Protein AF-A0A956HZF6-F1 (afdb_monomer_lite)

pLDDT: mean 82.72, std 15.01, range [39.12, 97.69]

Structure (mmCIF, N/CA/C/O backbone):
data_AF-A0A956HZF6-F1
#
_entry.id   AF-A0A956HZF6-F1
#
loop_
_atom_site.group_PDB
_atom_site.id
_atom_site.type_symbol
_atom_site.label_atom_id
_atom_site.label_alt_id
_atom_site.label_comp_id
_atom_site.label_asym_id
_atom_site.label_entity_id
_atom_site.label_seq_id
_atom_site.pdbx_PDB_ins_code
_atom_site.Cartn_x
_atom_site.Cartn_y
_atom_site.Cartn_z
_atom_site.occupancy
_atom_site.B_iso_or_equiv
_atom_site.auth_seq_id
_atom_site.auth_comp_id
_atom_site.auth_asym_id
_atom_site.auth_atom_id
_atom_site.pdbx_PDB_model_num
ATOM 1 N N . MET A 1 1 ? 22.646 29.700 85.702 1.00 39.75 1 MET A N 1
ATOM 2 C CA . MET A 1 1 ? 21.835 30.895 85.377 1.00 39.75 1 MET A CA 1
ATOM 3 C C . MET A 1 1 ? 20.382 30.449 85.431 1.00 39.75 1 MET A C 1
ATOM 5 O O . MET A 1 1 ? 19.975 29.692 84.570 1.00 39.75 1 MET A O 1
ATOM 9 N N . GLY A 1 2 ? 19.732 30.528 86.591 1.00 39.12 2 GLY A N 1
ATOM 10 C CA . GLY A 1 2 ? 18.992 31.707 87.070 1.00 39.12 2 GLY A CA 1
ATOM 11 C C . GLY A 1 2 ? 17.498 31.395 86.881 1.00 39.12 2 GLY A C 1
ATOM 12 O O . GLY A 1 2 ? 17.005 31.518 85.774 1.00 39.12 2 GLY A O 1
ATOM 13 N N . ALA A 1 3 ? 16.858 30.626 87.762 1.00 41.53 3 ALA A N 1
ATOM 14 C CA . ALA A 1 3 ? 16.306 31.003 89.067 1.00 41.53 3 ALA A CA 1
ATOM 15 C C . ALA A 1 3 ? 15.103 31.973 88.999 1.00 41.53 3 ALA A C 1
ATOM 17 O O . ALA A 1 3 ? 15.189 33.064 88.446 1.00 41.53 3 ALA A O 1
ATOM 18 N N . THR A 1 4 ? 14.048 31.554 89.712 1.00 40.56 4 THR A N 1
ATOM 19 C CA . THR A 1 4 ? 13.031 32.338 90.451 1.00 40.56 4 THR A CA 1
ATOM 20 C C . THR A 1 4 ? 11.829 32.982 89.737 1.00 40.56 4 THR A C 1
ATOM 22 O O . THR A 1 4 ? 11.909 34.053 89.155 1.00 40.56 4 THR A O 1
ATOM 25 N N . THR A 1 5 ? 10.675 32.318 89.912 1.00 53.88 5 THR A N 1
ATOM 26 C CA . THR A 1 5 ? 9.430 32.754 90.602 1.00 53.88 5 THR A CA 1
ATOM 27 C C . THR A 1 5 ? 9.123 34.246 90.824 1.00 53.88 5 THR A C 1
ATOM 29 O O . THR A 1 5 ? 9.920 34.941 91.451 1.00 53.88 5 THR A O 1
ATOM 32 N N . ARG A 1 6 ? 7.870 34.633 90.512 1.00 43.56 6 ARG A N 1
ATOM 33 C CA . ARG A 1 6 ? 6.877 35.492 91.238 1.00 43.56 6 ARG A CA 1
ATOM 34 C C . ARG A 1 6 ? 5.711 35.734 90.248 1.00 43.56 6 ARG A C 1
ATOM 36 O O . ARG A 1 6 ? 5.990 35.935 89.078 1.00 43.56 6 ARG A O 1
ATOM 43 N N . GLY A 1 7 ? 4.409 35.659 90.531 1.00 46.66 7 GLY A N 1
ATOM 44 C CA . GLY A 1 7 ? 3.622 35.837 91.753 1.00 46.66 7 GLY A CA 1
ATOM 45 C C . GLY A 1 7 ? 2.806 37.134 91.634 1.00 46.66 7 GLY A C 1
ATOM 46 O O . GLY A 1 7 ? 3.418 38.177 91.797 1.00 46.66 7 GLY A O 1
ATOM 47 N N . VAL A 1 8 ? 1.490 37.069 91.348 1.00 48.47 8 VAL A N 1
ATOM 48 C CA . VAL A 1 8 ? 0.468 38.148 91.504 1.00 48.47 8 VAL A CA 1
ATOM 49 C C . VAL A 1 8 ? -0.917 37.460 91.578 1.00 48.47 8 VAL A C 1
ATOM 51 O O . VAL A 1 8 ? -1.305 36.765 90.646 1.00 48.47 8 VAL A O 1
ATOM 54 N N . GLU A 1 9 ? -1.498 37.273 92.765 1.00 42.53 9 GLU A N 1
ATOM 55 C CA . GLU A 1 9 ? -2.547 38.100 93.409 1.00 42.53 9 GLU A CA 1
ATOM 56 C C . GLU A 1 9 ? -3.941 38.102 92.738 1.00 42.53 9 GLU A C 1
ATOM 58 O O . GLU A 1 9 ? -4.223 38.818 91.788 1.00 42.53 9 GLU A O 1
ATOM 63 N N . GLY A 1 10 ? -4.825 37.272 93.309 1.00 47.75 10 GLY A N 1
ATOM 64 C CA . GLY A 1 10 ? -6.103 37.656 93.926 1.00 47.75 10 GLY A CA 1
ATOM 65 C C . GLY A 1 10 ? -7.091 38.573 93.200 1.00 47.75 10 GLY A C 1
ATOM 66 O O . GLY A 1 10 ? -6.971 39.784 93.291 1.00 47.75 10 GLY A O 1
ATOM 67 N N . VAL A 1 11 ? -8.220 37.999 92.761 1.00 49.28 11 VAL A N 1
ATOM 68 C CA . VAL A 1 11 ? -9.557 38.613 92.905 1.00 49.28 11 VAL A CA 1
ATOM 69 C C . VAL A 1 11 ? -10.586 37.502 93.151 1.00 49.28 11 VAL A C 1
ATOM 71 O O . VAL A 1 11 ? -10.771 36.619 92.318 1.00 49.28 11 VAL A O 1
ATOM 74 N N . ARG A 1 12 ? -11.272 37.534 94.301 1.00 50.94 12 ARG A N 1
ATOM 75 C CA . ARG A 1 12 ? -12.490 36.743 94.549 1.00 50.94 12 ARG A CA 1
ATOM 76 C C . ARG A 1 12 ? -13.716 37.583 94.180 1.00 50.94 12 ARG A C 1
ATOM 78 O O . ARG A 1 12 ? -13.910 38.620 94.814 1.00 50.94 12 ARG A O 1
ATOM 85 N N . PRO A 1 13 ? -14.619 37.110 93.309 1.00 51.78 13 PRO A N 1
ATOM 86 C CA . PRO A 1 13 ? -16.000 37.566 93.303 1.00 51.78 13 PRO A CA 1
ATOM 87 C C . PRO A 1 13 ? -16.862 36.603 94.132 1.00 51.78 13 PRO A C 1
ATOM 89 O O . PRO A 1 13 ? -17.139 35.473 93.739 1.00 51.78 13 PRO A O 1
ATOM 92 N N . ARG A 1 14 ? -17.305 37.080 95.299 1.00 55.75 14 ARG A N 1
ATOM 93 C CA . ARG A 1 14 ? -18.483 36.574 96.014 1.00 55.75 14 ARG A CA 1
ATOM 94 C C . ARG A 1 14 ? -19.727 36.982 95.220 1.00 55.75 14 ARG A C 1
ATOM 96 O O . ARG A 1 14 ? -20.139 38.129 95.343 1.00 55.75 14 ARG A O 1
ATOM 103 N N . TRP A 1 15 ? -20.341 36.065 94.474 1.00 45.53 15 TRP A N 1
ATOM 104 C CA . TRP A 1 15 ? -21.712 36.239 93.979 1.00 45.53 15 TRP A CA 1
ATOM 105 C C . TRP A 1 15 ? -22.480 34.908 93.983 1.00 45.53 15 TRP A C 1
ATOM 107 O O . TRP A 1 15 ? -22.354 34.094 93.080 1.00 45.53 15 TRP A O 1
ATOM 117 N N . ARG A 1 16 ? -23.297 34.758 95.034 1.00 47.00 16 ARG A N 1
ATOM 118 C CA . ARG A 1 16 ? -24.688 34.273 95.019 1.00 47.00 16 ARG A CA 1
ATOM 119 C C . ARG A 1 16 ? -24.968 32.895 94.399 1.00 47.00 16 ARG A C 1
ATOM 121 O O . ARG A 1 16 ? -25.277 32.786 93.219 1.00 47.00 16 ARG A O 1
ATOM 128 N N . ASP A 1 17 ? -24.971 31.885 95.265 1.00 48.16 17 ASP A N 1
ATOM 129 C CA . ASP A 1 17 ? -26.002 30.878 95.627 1.00 48.16 17 ASP A CA 1
ATOM 130 C C . ASP A 1 17 ? -27.326 30.716 94.825 1.00 48.16 17 ASP A C 1
ATOM 132 O O . ASP A 1 17 ? -28.248 30.064 95.303 1.00 48.16 17 ASP A O 1
ATOM 136 N N . GLY A 1 18 ? -27.466 31.241 93.605 1.00 51.50 18 GLY A N 1
ATOM 137 C CA . GLY A 1 18 ? -28.677 31.110 92.775 1.00 51.50 18 GLY A CA 1
ATOM 138 C C . GLY A 1 18 ? -28.469 30.425 91.420 1.00 51.50 18 GLY A C 1
ATOM 139 O O . GLY A 1 18 ? -29.442 30.064 90.768 1.00 51.50 18 GLY A O 1
ATOM 140 N N . ALA A 1 19 ? -27.221 30.222 90.983 1.00 48.28 19 ALA A N 1
ATOM 141 C CA . ALA A 1 19 ? -26.914 29.705 89.643 1.00 48.28 19 ALA A CA 1
ATOM 142 C C . ALA A 1 19 ? -26.631 28.190 89.593 1.00 48.28 19 ALA A C 1
ATOM 144 O O . ALA A 1 19 ? -26.613 27.603 88.511 1.00 48.28 19 ALA A O 1
ATOM 145 N N . LEU A 1 20 ? -26.435 27.532 90.743 1.00 48.03 20 LEU A N 1
ATOM 146 C CA . LEU A 1 20 ? -26.016 26.125 90.768 1.00 48.03 20 LEU A CA 1
ATOM 147 C C . LEU A 1 20 ? -27.162 25.139 90.467 1.00 48.03 20 LEU A C 1
ATOM 149 O O . LEU A 1 20 ? -26.914 24.066 89.931 1.00 48.03 20 LEU A O 1
ATOM 153 N N . CYS A 1 21 ? -28.420 25.503 90.744 1.00 47.91 21 CYS A N 1
ATOM 154 C CA . CYS A 1 21 ? -29.565 24.619 90.473 1.00 47.91 21 CYS A CA 1
ATOM 155 C C . CYS A 1 21 ? -30.037 24.651 89.005 1.00 47.91 21 CYS A C 1
ATOM 157 O O . CYS A 1 21 ? -30.634 23.686 88.538 1.00 47.91 21 CYS A O 1
ATOM 159 N N . LEU A 1 22 ? -29.737 25.715 88.250 1.00 48.50 22 LEU A N 1
ATOM 160 C CA . LEU A 1 22 ? -30.163 25.865 86.847 1.00 48.50 22 LEU A CA 1
ATOM 161 C C . LEU A 1 22 ? -29.135 25.338 85.829 1.00 48.50 22 LEU A C 1
ATOM 163 O O . LEU A 1 22 ? -29.514 24.943 84.726 1.00 48.50 22 LEU A O 1
ATOM 167 N N . LEU A 1 23 ? -27.854 25.248 86.204 1.00 48.47 23 LEU A N 1
ATOM 168 C CA . LEU A 1 23 ? -26.806 24.654 85.360 1.00 48.47 23 LEU A CA 1
ATOM 169 C C . LEU A 1 23 ? -26.745 23.118 85.442 1.00 48.47 23 LEU A C 1
ATOM 171 O O . LEU A 1 23 ? -26.348 22.477 84.475 1.00 48.47 23 LEU A O 1
ATOM 175 N N . VAL A 1 24 ? -27.210 22.502 86.536 1.00 52.66 24 VAL A N 1
ATOM 176 C CA . VAL A 1 24 ? -27.302 21.029 86.625 1.00 52.66 24 VAL A CA 1
ATOM 177 C C . VAL A 1 24 ? -28.530 20.494 85.872 1.00 52.66 24 VAL A C 1
ATOM 179 O O . VAL A 1 24 ? -28.451 19.444 85.240 1.00 52.66 24 VAL A O 1
ATOM 182 N N . ALA A 1 25 ? -29.641 21.239 85.831 1.00 50.53 25 ALA A N 1
ATOM 183 C CA . ALA A 1 25 ? -30.840 20.831 85.087 1.00 50.53 25 ALA A CA 1
ATOM 184 C C . ALA A 1 25 ? -30.681 20.935 83.552 1.00 50.53 25 ALA A C 1
ATOM 186 O O . ALA A 1 25 ? -31.264 20.145 82.808 1.00 50.53 25 ALA A O 1
ATOM 187 N N . SER A 1 26 ? -29.855 21.868 83.066 1.00 49.00 26 SER A N 1
ATOM 188 C CA . SER A 1 26 ? -29.579 22.044 81.631 1.00 49.00 26 SER A CA 1
ATOM 189 C C . SER A 1 26 ? -28.472 21.121 81.101 1.00 49.00 26 SER A C 1
ATOM 191 O O . SER A 1 26 ? -28.497 20.772 79.924 1.00 49.00 26 SER A O 1
ATOM 193 N N . ALA A 1 27 ? -27.570 20.628 81.960 1.00 47.47 27 ALA A N 1
ATOM 194 C CA . ALA A 1 27 ? -26.578 19.616 81.583 1.00 47.47 27 ALA A CA 1
ATOM 195 C C . ALA A 1 27 ? -27.163 18.191 81.450 1.00 47.47 27 ALA A C 1
ATOM 197 O O . ALA A 1 27 ? -26.599 17.371 80.733 1.00 47.47 27 ALA A O 1
ATOM 198 N N . ILE A 1 28 ? -28.308 17.892 82.080 1.00 52.34 28 ILE A N 1
ATOM 199 C CA . ILE A 1 28 ? -28.962 16.568 81.985 1.00 52.34 28 ILE A CA 1
ATOM 200 C C . ILE A 1 28 ? -29.921 16.482 80.781 1.00 52.34 28 ILE A C 1
ATOM 202 O O . ILE A 1 28 ? -30.139 15.400 80.244 1.00 52.34 28 ILE A O 1
ATOM 206 N N . SER A 1 29 ? -30.427 17.611 80.271 1.00 47.06 29 SER A N 1
ATOM 207 C CA . SER A 1 29 ? -31.327 17.624 79.099 1.00 47.06 29 SER A CA 1
ATOM 208 C C . SER A 1 29 ? -30.606 17.659 77.740 1.00 47.06 29 SER A C 1
ATOM 210 O O . SER A 1 29 ? -31.260 17.574 76.705 1.00 47.06 29 SER A O 1
ATOM 212 N N . ALA A 1 30 ? -29.270 17.749 77.715 1.00 46.09 30 ALA A N 1
ATOM 213 C CA . ALA A 1 30 ? -28.472 17.728 76.480 1.00 46.09 30 ALA A CA 1
ATOM 214 C C . ALA A 1 30 ? -27.948 16.325 76.084 1.00 46.09 30 ALA A C 1
ATOM 216 O O . ALA A 1 30 ? -27.340 16.183 75.028 1.00 46.09 30 ALA A O 1
ATOM 217 N N . CYS A 1 31 ? -28.229 15.281 76.877 1.00 50.25 31 CYS A N 1
ATOM 218 C CA . CYS A 1 31 ? -27.883 13.877 76.586 1.00 50.25 31 CYS A CA 1
ATOM 219 C C . CYS A 1 31 ? -29.121 13.007 76.268 1.00 50.25 31 CYS A C 1
ATOM 221 O O . CYS A 1 31 ? -29.146 11.817 76.562 1.00 50.25 31 CYS A O 1
ATOM 223 N N . GLY A 1 32 ? -30.166 13.600 75.681 1.00 41.62 32 GLY A N 1
ATOM 224 C CA . GLY A 1 32 ? -31.438 12.936 75.356 1.00 41.62 32 GLY A CA 1
ATOM 225 C C . GLY A 1 32 ? -31.471 12.147 74.040 1.00 41.62 32 GLY A C 1
ATOM 226 O O . GLY A 1 32 ? -32.555 11.787 73.591 1.00 41.62 32 GLY A O 1
ATOM 227 N N . ALA A 1 33 ? -30.329 11.882 73.399 1.00 50.06 33 ALA A N 1
ATOM 228 C CA . ALA A 1 33 ? -30.265 10.864 72.355 1.00 50.06 33 ALA A CA 1
ATOM 229 C C . ALA A 1 33 ? -30.036 9.520 73.052 1.00 50.06 33 ALA A C 1
ATOM 231 O O . ALA A 1 33 ? -28.902 9.174 73.385 1.00 50.06 33 ALA A O 1
ATOM 232 N N . GLY A 1 34 ? -31.124 8.798 73.337 1.00 51.56 34 GLY A N 1
ATOM 233 C CA . GLY A 1 34 ? -31.028 7.406 73.774 1.00 51.56 34 GLY A CA 1
ATOM 234 C C . GLY A 1 34 ? -30.133 6.618 72.807 1.00 51.56 34 GLY A C 1
ATOM 235 O O . GLY A 1 34 ? -30.088 6.959 71.620 1.00 51.56 34 GLY A O 1
ATOM 236 N N . PRO A 1 35 ? -29.373 5.619 73.288 1.00 66.06 35 PRO A N 1
ATOM 237 C CA . PRO A 1 35 ? -28.523 4.821 72.414 1.00 66.06 35 PRO A CA 1
ATOM 238 C C . PRO A 1 35 ? -29.391 4.242 71.294 1.00 66.06 35 PRO A C 1
ATOM 240 O O . PRO A 1 35 ? -30.371 3.553 71.577 1.00 66.06 35 PRO A O 1
ATOM 243 N N . LYS A 1 36 ? -29.061 4.581 70.039 1.00 74.50 36 LYS A N 1
ATOM 244 C CA . LYS A 1 36 ? -29.732 4.021 68.861 1.00 74.50 36 LYS A CA 1
ATOM 245 C C . LYS A 1 36 ? -29.745 2.510 68.983 1.00 74.50 36 LYS A C 1
ATOM 247 O O . LYS A 1 36 ? -28.721 1.914 69.330 1.00 74.50 36 LYS A O 1
ATOM 252 N N . THR A 1 37 ? -30.884 1.904 68.684 1.00 81.75 37 THR A N 1
ATOM 253 C CA . THR A 1 37 ? -30.953 0.451 68.686 1.00 81.75 37 THR A CA 1
ATOM 254 C C . THR A 1 37 ? -30.125 -0.120 67.537 1.00 81.75 37 THR A C 1
ATOM 256 O O . THR A 1 37 ? -29.898 0.533 66.512 1.00 81.75 37 THR A O 1
ATOM 259 N N . GLU A 1 38 ? -29.646 -1.355 67.687 1.00 81.00 38 GLU A N 1
ATOM 260 C CA . GLU A 1 38 ? -28.875 -2.020 66.628 1.00 81.00 38 GLU A CA 1
ATOM 261 C C . GLU A 1 38 ? -29.695 -2.133 65.329 1.00 81.00 38 GLU A C 1
ATOM 263 O O . GLU A 1 38 ? -29.146 -1.993 64.232 1.00 81.00 38 GLU A O 1
ATOM 268 N N . ALA A 1 39 ? -31.021 -2.298 65.424 1.00 79.00 39 ALA A N 1
ATOM 269 C CA . ALA A 1 39 ? -31.891 -2.344 64.253 1.00 79.00 39 ALA A CA 1
ATOM 270 C C . ALA A 1 39 ? -32.041 -0.977 63.561 1.00 79.00 39 ALA A C 1
ATOM 272 O O . ALA A 1 39 ? -32.081 -0.928 62.329 1.00 79.00 39 ALA A O 1
ATOM 273 N N . GLU A 1 40 ? -32.068 0.132 64.310 1.00 85.94 40 GLU A N 1
ATOM 274 C CA . GLU A 1 40 ? -32.024 1.487 63.739 1.00 85.94 40 GLU A CA 1
ATOM 275 C C . GLU A 1 40 ? -30.691 1.754 63.026 1.00 85.94 40 GLU A C 1
ATOM 277 O O . GLU A 1 40 ? -30.682 2.277 61.912 1.00 85.94 40 GLU A O 1
ATOM 282 N N . SER A 1 41 ? -29.565 1.317 63.602 1.00 86.50 41 SER A N 1
ATOM 283 C CA . SER A 1 41 ? -28.249 1.425 62.952 1.00 86.50 41 SER A CA 1
ATOM 284 C C . SER A 1 41 ? -28.177 0.639 61.634 1.00 86.50 41 SER A C 1
ATOM 286 O O . SER A 1 41 ? -27.601 1.120 60.655 1.00 86.50 41 SER A O 1
ATOM 288 N N . ALA A 1 42 ? -28.779 -0.553 61.580 1.00 87.12 42 ALA A N 1
ATOM 289 C CA . ALA A 1 42 ? -28.850 -1.369 60.368 1.00 87.12 42 ALA A CA 1
ATOM 290 C C . ALA A 1 42 ? -29.708 -0.722 59.269 1.00 87.12 42 ALA A C 1
ATOM 292 O O . ALA A 1 42 ? -29.343 -0.743 58.092 1.00 87.12 42 ALA A O 1
ATOM 293 N N . LEU A 1 43 ? -30.833 -0.119 59.654 1.00 89.75 43 LEU A N 1
ATOM 294 C CA . LEU A 1 43 ? -31.709 0.642 58.762 1.00 89.75 43 LEU A CA 1
ATOM 295 C C . LEU A 1 43 ? -31.000 1.855 58.162 1.00 89.75 43 LEU A C 1
ATOM 297 O O . LEU A 1 43 ? -31.042 2.040 56.945 1.00 89.75 43 LEU A O 1
ATOM 301 N N . ASP A 1 44 ? -30.309 2.632 58.996 1.00 91.50 44 ASP A N 1
ATOM 302 C CA . ASP A 1 44 ? -29.533 3.792 58.557 1.00 91.50 44 ASP A CA 1
ATOM 303 C C . ASP A 1 44 ? -28.451 3.390 57.545 1.00 91.50 44 ASP A C 1
ATOM 305 O O . ASP A 1 44 ? -28.243 4.079 56.544 1.00 91.50 44 ASP A O 1
ATOM 309 N N . ALA A 1 45 ? -27.792 2.244 57.751 1.00 89.94 45 ALA A N 1
ATOM 310 C CA . ALA A 1 45 ? -26.799 1.727 56.812 1.00 89.94 45 ALA A CA 1
ATOM 311 C C . ALA A 1 45 ? -27.419 1.412 55.438 1.00 89.94 45 ALA A C 1
ATOM 313 O O . ALA A 1 45 ? -26.882 1.830 54.408 1.00 89.94 45 ALA A O 1
ATOM 314 N N . VAL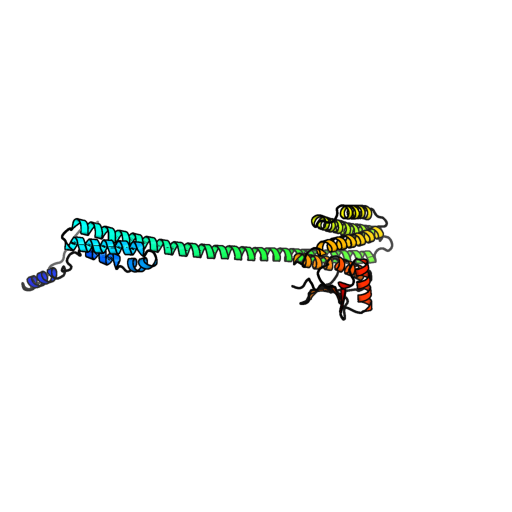 A 1 46 ? -28.575 0.739 55.407 1.00 92.75 46 VAL A N 1
ATOM 315 C CA . VAL A 1 46 ? -29.296 0.387 54.167 1.00 92.75 46 VAL A CA 1
ATOM 316 C C . VAL A 1 46 ? -29.879 1.620 53.463 1.00 92.75 46 VAL A C 1
ATOM 318 O O . VAL A 1 46 ? -29.990 1.638 52.237 1.00 92.75 46 VAL A O 1
ATOM 321 N N . GLN A 1 47 ? -30.238 2.660 54.216 1.00 93.62 47 GLN A N 1
ATOM 322 C CA . GLN A 1 47 ? -30.759 3.923 53.682 1.00 93.62 47 GLN A CA 1
ATOM 323 C C . GLN A 1 47 ? -29.669 4.951 53.363 1.00 93.62 47 GLN A C 1
ATOM 325 O O . GLN A 1 47 ? -29.965 6.022 52.829 1.00 93.62 47 GLN A O 1
ATOM 330 N N . SER A 1 48 ? -28.407 4.637 53.657 1.00 93.94 48 SER A N 1
ATOM 331 C CA . SER A 1 48 ? -27.291 5.534 53.389 1.00 93.94 48 SER A CA 1
ATOM 332 C C . SER A 1 48 ? -27.200 5.900 51.904 1.00 93.94 48 SER A C 1
ATOM 334 O O . SER A 1 48 ? -27.501 5.107 51.008 1.00 93.94 48 SER A O 1
ATOM 336 N N . ALA A 1 49 ? -26.699 7.102 51.614 1.00 94.31 49 ALA A N 1
ATOM 337 C CA . ALA A 1 49 ? -26.479 7.545 50.236 1.00 94.31 49 ALA A CA 1
ATOM 338 C C . ALA A 1 49 ? -25.521 6.622 49.452 1.00 94.31 49 ALA A C 1
ATOM 340 O O . ALA A 1 49 ? -25.570 6.575 48.223 1.00 94.31 49 ALA A O 1
ATOM 341 N N . ALA A 1 50 ? -24.633 5.898 50.140 1.00 90.38 50 ALA A N 1
ATOM 342 C CA . ALA A 1 50 ? -23.764 4.896 49.528 1.00 90.38 50 ALA A CA 1
ATOM 343 C C . ALA A 1 50 ? -24.553 3.634 49.131 1.00 90.38 50 ALA A C 1
ATOM 345 O O . ALA A 1 50 ? -24.469 3.214 47.980 1.00 90.38 50 ALA A O 1
ATOM 346 N N . ALA A 1 51 ? -25.397 3.102 50.021 1.00 90.19 51 ALA A N 1
ATOM 347 C CA . ALA A 1 51 ? -26.271 1.964 49.723 1.00 90.19 51 ALA A CA 1
ATOM 348 C C . ALA A 1 51 ? -27.291 2.275 48.612 1.00 90.19 51 ALA A C 1
ATOM 350 O O . ALA A 1 51 ? -27.556 1.440 47.747 1.00 90.19 51 ALA A O 1
ATOM 351 N N . LEU A 1 52 ? -27.828 3.500 48.585 1.00 94.00 52 LEU A N 1
ATOM 352 C CA . LEU A 1 52 ? -28.731 3.950 47.523 1.00 94.00 52 LEU A CA 1
ATOM 353 C C . LEU A 1 52 ? -28.040 4.009 46.156 1.00 94.00 52 LEU A C 1
ATOM 355 O O . LEU A 1 52 ? -28.638 3.599 45.165 1.00 94.00 52 LEU A O 1
ATOM 359 N N . ARG A 1 53 ? -26.782 4.466 46.097 1.00 91.25 53 ARG A N 1
ATOM 360 C CA . ARG A 1 53 ? -25.974 4.417 44.867 1.00 91.25 53 ARG A CA 1
ATOM 361 C C . ARG A 1 53 ? -25.657 2.978 44.462 1.00 91.25 53 ARG A C 1
ATOM 363 O O . ARG A 1 53 ? -25.769 2.643 43.286 1.00 91.25 53 ARG A O 1
ATOM 370 N N . ALA A 1 54 ? -25.360 2.117 45.434 1.00 93.75 54 ALA A N 1
ATOM 371 C CA . ALA A 1 54 ? -25.064 0.710 45.194 1.00 93.75 54 ALA A CA 1
ATOM 372 C C . ALA A 1 54 ? -26.254 -0.088 44.637 1.00 93.75 54 ALA A C 1
ATOM 374 O O . ALA A 1 54 ? -26.042 -1.115 44.002 1.00 93.75 54 ALA A O 1
ATOM 375 N N . ARG A 1 55 ? -27.506 0.378 44.785 1.00 94.06 55 ARG A N 1
ATOM 376 C CA . ARG A 1 55 ? -28.678 -0.298 44.187 1.00 94.06 55 ARG A CA 1
ATOM 377 C C . ARG A 1 55 ? -28.608 -0.428 42.671 1.00 94.06 55 ARG A C 1
ATOM 379 O O . ARG A 1 55 ? -29.195 -1.362 42.138 1.00 94.06 55 ARG A O 1
ATOM 386 N N . ALA A 1 56 ? -27.949 0.506 41.990 1.00 92.12 56 ALA A N 1
ATOM 387 C CA . ALA A 1 56 ? -27.838 0.463 40.538 1.00 92.12 56 ALA A CA 1
ATOM 388 C C . ALA A 1 56 ? -26.872 -0.636 40.064 1.00 92.12 56 ALA A C 1
ATOM 390 O O . ALA A 1 56 ? -27.135 -1.276 39.052 1.00 92.12 56 ALA A O 1
ATOM 391 N N . GLU A 1 57 ? -25.781 -0.865 40.800 1.00 91.50 57 GLU A N 1
ATOM 392 C CA . GLU A 1 57 ? -24.693 -1.767 40.388 1.00 91.50 57 GLU A CA 1
ATOM 393 C C . GLU A 1 57 ? -24.734 -3.132 41.089 1.00 91.50 57 GLU A C 1
ATOM 395 O O . GLU A 1 57 ? -24.302 -4.134 40.529 1.00 91.50 57 GLU A O 1
ATOM 400 N N . ALA A 1 58 ? -25.270 -3.190 42.309 1.00 94.62 58 ALA A N 1
ATOM 401 C CA . ALA A 1 58 ? -25.341 -4.385 43.144 1.00 94.62 58 ALA A CA 1
ATOM 402 C C . ALA A 1 58 ? -26.733 -4.546 43.799 1.00 94.62 58 ALA A C 1
ATOM 404 O O . ALA A 1 58 ? -26.838 -4.607 45.033 1.00 94.62 58 ALA A O 1
ATOM 405 N N . PRO A 1 59 ? -27.824 -4.619 43.006 1.00 95.19 59 PRO A N 1
ATOM 406 C CA . PRO A 1 59 ? -29.193 -4.652 43.527 1.00 95.19 59 PRO A CA 1
ATOM 407 C C . PRO A 1 59 ? -29.437 -5.824 44.485 1.00 95.19 59 PRO A C 1
ATOM 409 O O . PRO A 1 59 ? -30.079 -5.647 45.521 1.00 95.19 59 PRO A O 1
ATOM 412 N N . ASP A 1 60 ? -28.863 -6.992 44.191 1.00 96.62 60 ASP A N 1
ATOM 413 C CA . ASP A 1 60 ? -29.048 -8.208 44.985 1.00 96.62 60 ASP A CA 1
ATOM 414 C C . ASP A 1 60 ? -28.425 -8.089 46.383 1.00 96.62 60 ASP A C 1
ATOM 416 O O . ASP A 1 60 ? -29.028 -8.491 47.379 1.00 96.62 60 ASP A O 1
ATOM 420 N N . LEU A 1 61 ? -27.242 -7.474 46.487 1.00 95.38 61 LEU A N 1
ATOM 421 C CA . LEU A 1 61 ? -26.559 -7.270 47.767 1.00 95.38 61 LEU A CA 1
ATOM 422 C C . LEU A 1 61 ? -27.297 -6.252 48.639 1.00 95.38 61 LEU A C 1
ATOM 424 O O . LEU A 1 61 ? -27.453 -6.471 49.842 1.00 95.38 61 LEU A O 1
ATOM 428 N N . VAL A 1 62 ? -27.823 -5.180 48.037 1.00 96.44 62 VAL A N 1
ATOM 429 C CA . VAL A 1 62 ? -28.645 -4.204 48.766 1.00 96.44 62 VAL A CA 1
ATOM 430 C C . VAL A 1 62 ? -29.981 -4.816 49.202 1.00 96.44 62 VAL A C 1
ATOM 432 O O . VAL A 1 62 ? -30.449 -4.534 50.306 1.00 96.44 62 VAL A O 1
ATOM 435 N N . ALA A 1 63 ? -30.588 -5.685 48.388 1.00 96.62 63 ALA A N 1
ATOM 436 C CA . ALA A 1 63 ? -31.803 -6.409 48.763 1.00 96.62 63 ALA A CA 1
ATOM 437 C C . ALA A 1 63 ? -31.559 -7.370 49.941 1.00 96.62 63 ALA A C 1
ATOM 439 O O . ALA A 1 63 ? -32.355 -7.412 50.881 1.00 96.62 63 ALA A O 1
ATOM 440 N N . LEU A 1 64 ? -30.430 -8.088 49.943 1.00 97.38 64 LEU A N 1
ATOM 441 C CA . LEU A 1 64 ? -30.023 -8.941 51.062 1.00 97.38 64 LEU A CA 1
ATOM 442 C C . LEU A 1 64 ? -29.734 -8.132 52.335 1.00 97.38 64 LEU A C 1
ATOM 444 O O . LEU A 1 64 ? -30.089 -8.574 53.429 1.00 97.38 64 LEU A O 1
ATOM 448 N N . ALA A 1 65 ? -29.126 -6.950 52.205 1.00 97.12 65 ALA A N 1
ATOM 449 C CA . ALA A 1 65 ? -28.890 -6.050 53.330 1.00 97.12 65 ALA A CA 1
ATOM 450 C C . ALA A 1 65 ? -30.205 -5.534 53.938 1.00 97.12 65 ALA A C 1
ATOM 452 O O . ALA A 1 65 ? -30.367 -5.548 55.158 1.00 97.12 65 ALA A O 1
ATOM 453 N N . ALA A 1 66 ? -31.170 -5.146 53.095 1.00 96.81 66 ALA A N 1
ATOM 454 C CA . ALA A 1 66 ? -32.499 -4.721 53.530 1.00 96.81 66 ALA A CA 1
ATOM 455 C C . ALA A 1 66 ? -33.250 -5.846 54.257 1.00 96.81 66 ALA A C 1
ATOM 457 O O . ALA A 1 66 ? -33.778 -5.631 55.345 1.00 96.81 66 ALA A O 1
ATOM 458 N N . LEU A 1 67 ? -33.209 -7.068 53.716 1.00 97.69 67 LEU A N 1
ATOM 459 C CA . LEU A 1 67 ? -33.794 -8.243 54.363 1.00 97.69 67 LEU A CA 1
ATOM 460 C C . LEU A 1 67 ? -33.162 -8.522 55.738 1.00 97.69 67 LEU A C 1
ATOM 462 O O . LEU A 1 67 ? -33.863 -8.901 56.676 1.00 97.69 67 LEU A O 1
ATOM 466 N N . ALA A 1 68 ? -31.845 -8.346 55.877 1.00 97.00 68 ALA A N 1
ATOM 467 C CA . ALA A 1 68 ? -31.162 -8.494 57.159 1.00 97.00 68 ALA A CA 1
ATOM 468 C C . ALA A 1 68 ? -31.571 -7.395 58.159 1.00 97.00 68 ALA A C 1
ATOM 470 O O . ALA A 1 68 ? -31.826 -7.707 59.319 1.00 97.00 68 ALA A O 1
ATOM 471 N N . ALA A 1 69 ? -31.727 -6.143 57.717 1.00 96.44 69 ALA A N 1
ATOM 472 C CA . ALA A 1 69 ? -32.217 -5.054 58.566 1.00 96.44 69 ALA A CA 1
ATOM 473 C C . ALA A 1 69 ? -33.675 -5.274 59.023 1.00 96.44 69 ALA A C 1
ATOM 475 O O . ALA A 1 69 ? -34.019 -5.001 60.174 1.00 96.44 69 ALA A O 1
ATOM 476 N N . ASP A 1 70 ? -34.529 -5.827 58.158 1.00 97.12 70 ASP A N 1
ATOM 477 C CA . ASP A 1 70 ? -35.905 -6.200 58.507 1.00 97.12 70 ASP A CA 1
ATOM 478 C C . ASP A 1 70 ? -35.944 -7.313 59.561 1.00 97.12 70 ASP A C 1
ATOM 480 O O . ASP A 1 70 ? -36.726 -7.247 60.511 1.00 97.12 70 ASP A O 1
ATOM 484 N N . ARG A 1 71 ? -35.056 -8.309 59.443 1.00 97.00 71 ARG A N 1
ATOM 485 C CA . ARG A 1 71 ? -34.912 -9.372 60.449 1.00 97.00 71 ARG A CA 1
ATOM 486 C C . ARG A 1 71 ? -34.382 -8.848 61.780 1.00 97.00 71 ARG A C 1
ATOM 488 O O . ARG A 1 71 ? -34.883 -9.276 62.812 1.00 97.00 71 ARG A O 1
ATOM 495 N N . ALA A 1 72 ? -33.448 -7.895 61.765 1.00 95.75 72 ALA A N 1
ATOM 496 C CA . ALA A 1 72 ? -32.954 -7.254 62.984 1.00 95.75 72 ALA A CA 1
ATOM 497 C C . ALA A 1 72 ? -34.090 -6.566 63.759 1.00 95.75 72 ALA A C 1
ATOM 499 O O . ALA A 1 72 ? -34.242 -6.787 64.959 1.00 95.75 72 ALA A O 1
ATOM 500 N N . ARG A 1 73 ? -34.949 -5.815 63.054 1.00 96.31 73 ARG A N 1
ATOM 501 C CA . ARG A 1 73 ? -36.146 -5.188 63.639 1.00 96.31 73 ARG A CA 1
ATOM 502 C C . ARG A 1 73 ? -37.136 -6.202 64.202 1.00 96.31 73 ARG A C 1
ATOM 504 O O . ARG A 1 73 ? -37.686 -5.988 65.279 1.00 96.31 73 ARG A O 1
ATOM 511 N N . ALA A 1 74 ? -37.384 -7.288 63.472 1.00 95.69 74 ALA A N 1
ATOM 512 C CA . ALA A 1 74 ? -38.303 -8.332 63.916 1.00 95.69 74 ALA A CA 1
ATOM 513 C C . ALA A 1 74 ? -37.800 -9.022 65.198 1.00 95.69 74 ALA A C 1
ATOM 515 O O . ALA A 1 74 ? -38.577 -9.187 66.136 1.00 95.69 74 ALA A O 1
ATOM 516 N N . SER A 1 75 ? -36.507 -9.361 65.264 1.00 94.19 75 SER A N 1
ATOM 517 C CA . SER A 1 75 ? -35.873 -9.936 66.459 1.00 94.19 75 SER A CA 1
ATOM 518 C C . SER A 1 75 ? -35.944 -8.990 67.659 1.00 94.19 75 SER A C 1
ATOM 520 O O . SER A 1 75 ? -36.309 -9.417 68.756 1.00 94.19 75 SER A O 1
ATOM 522 N N . GLU A 1 76 ? -35.687 -7.697 67.443 1.00 94.12 76 GLU A N 1
ATOM 523 C CA . GLU A 1 76 ? -35.778 -6.678 68.491 1.00 94.12 76 GLU A CA 1
ATOM 524 C C . GLU A 1 76 ? -37.205 -6.543 69.046 1.00 94.12 76 GLU A C 1
ATOM 526 O O . GLU A 1 76 ? -37.394 -6.546 70.261 1.00 94.12 76 GLU A O 1
ATOM 531 N N . ALA A 1 77 ? -38.225 -6.532 68.181 1.00 93.44 77 ALA A N 1
ATOM 532 C CA . ALA A 1 77 ? -39.629 -6.476 68.599 1.00 93.44 77 ALA A CA 1
ATOM 533 C C . ALA A 1 77 ? -40.060 -7.689 69.448 1.00 93.44 77 ALA A C 1
ATOM 535 O O . ALA A 1 77 ? -40.969 -7.578 70.270 1.00 93.44 77 ALA A O 1
ATOM 536 N N . THR A 1 78 ? -39.407 -8.842 69.268 1.00 95.69 78 THR A N 1
ATOM 537 C CA . THR A 1 78 ? -39.630 -10.054 70.076 1.00 95.69 78 THR A CA 1
ATOM 538 C C . THR A 1 78 ? -38.761 -10.141 71.336 1.00 95.69 78 THR A C 1
ATOM 540 O O . THR A 1 78 ? -38.913 -11.085 72.108 1.00 95.69 78 THR A O 1
ATOM 543 N N . GLY A 1 79 ? -37.871 -9.169 71.567 1.00 93.81 79 GLY A N 1
ATOM 544 C CA . GLY A 1 79 ? -36.969 -9.126 72.723 1.00 93.81 79 GLY A CA 1
ATOM 545 C C . GLY A 1 79 ? -35.701 -9.982 72.596 1.00 93.81 79 GLY A C 1
ATOM 546 O O . GLY A 1 79 ? -34.970 -10.124 73.576 1.00 93.81 79 GLY A O 1
ATOM 547 N N . ASP A 1 80 ? -35.407 -10.535 71.415 1.00 95.38 80 ASP A N 1
ATOM 548 C CA . ASP A 1 80 ? -34.182 -11.302 71.158 1.00 95.38 80 ASP A CA 1
ATOM 549 C C . ASP A 1 80 ? -33.042 -10.369 70.724 1.00 95.38 80 ASP A C 1
ATOM 551 O O . ASP A 1 80 ? -32.796 -10.128 69.537 1.00 95.38 80 ASP A O 1
ATOM 555 N N . ALA A 1 81 ? -32.350 -9.813 71.720 1.00 92.50 81 ALA A N 1
ATOM 556 C CA . ALA A 1 81 ? -31.277 -8.846 71.510 1.00 92.50 81 ALA A CA 1
ATOM 557 C C . ALA A 1 81 ? -30.055 -9.433 70.777 1.00 92.50 81 ALA A C 1
ATOM 559 O O . ALA A 1 81 ? -29.384 -8.712 70.037 1.00 92.50 81 ALA A O 1
ATOM 560 N N . VAL A 1 82 ? -29.763 -10.729 70.953 1.00 95.31 82 VAL A N 1
ATOM 561 C CA . VAL A 1 82 ? -28.601 -11.377 70.319 1.00 95.31 82 VAL A CA 1
ATOM 562 C C . VAL A 1 82 ? -28.853 -11.531 68.824 1.00 95.31 82 VAL A C 1
ATOM 564 O O . VAL A 1 82 ? -28.043 -11.073 68.017 1.00 95.31 82 VAL A O 1
ATOM 567 N N . ALA A 1 83 ? -30.011 -12.079 68.445 1.00 93.62 83 ALA A N 1
ATOM 568 C CA . ALA A 1 83 ? -30.376 -12.208 67.038 1.00 93.62 83 ALA A CA 1
ATOM 569 C C . ALA A 1 83 ? -30.498 -10.837 66.350 1.00 93.62 83 ALA A C 1
ATOM 571 O O . ALA A 1 83 ? -30.068 -10.679 65.205 1.00 93.62 83 ALA A O 1
ATOM 572 N N . ALA A 1 84 ? -31.029 -9.824 67.047 1.00 93.06 84 ALA A N 1
ATOM 573 C CA . ALA A 1 84 ? -31.108 -8.461 66.522 1.00 93.06 84 ALA A CA 1
ATOM 574 C C . ALA A 1 84 ? -29.717 -7.891 66.184 1.00 93.06 84 ALA A C 1
ATOM 576 O O . ALA A 1 84 ? -29.520 -7.374 65.082 1.00 93.06 84 ALA A O 1
ATOM 577 N N . ALA A 1 85 ? -28.738 -8.042 67.084 1.00 93.25 85 ALA A N 1
ATOM 578 C CA . ALA A 1 85 ? -27.367 -7.577 66.871 1.00 93.25 85 ALA A CA 1
ATOM 579 C C . ALA A 1 85 ? -26.645 -8.333 65.737 1.00 93.25 85 ALA A C 1
ATOM 581 O O . ALA A 1 85 ? -25.926 -7.724 64.934 1.00 93.25 85 ALA A O 1
ATOM 582 N N . GLU A 1 86 ? -26.858 -9.647 65.618 1.00 96.50 86 GLU A N 1
ATOM 583 C CA . GLU A 1 86 ? -26.305 -10.459 64.526 1.00 96.50 86 GLU A CA 1
ATOM 584 C C . GLU A 1 86 ? -26.856 -10.026 63.163 1.00 96.50 86 GLU A C 1
ATOM 586 O O . GLU A 1 86 ? -26.090 -9.776 62.225 1.00 96.50 86 GLU A O 1
ATOM 591 N N . TYR A 1 87 ? -28.180 -9.882 63.045 1.00 96.69 87 TYR A N 1
ATOM 592 C CA . TYR A 1 87 ? -28.810 -9.434 61.805 1.00 96.69 87 TYR A CA 1
ATOM 593 C C . TYR A 1 87 ? -28.444 -7.989 61.455 1.00 96.69 87 TYR A C 1
ATOM 595 O O . TYR A 1 87 ? -28.215 -7.696 60.279 1.00 96.69 87 TYR A O 1
ATOM 603 N N . ALA A 1 88 ? -28.308 -7.108 62.449 1.00 94.94 88 ALA A N 1
ATOM 604 C CA . ALA A 1 88 ? -27.856 -5.736 62.240 1.00 94.94 88 ALA A CA 1
ATOM 605 C C . ALA A 1 88 ? -26.417 -5.679 61.711 1.00 94.94 88 ALA A C 1
ATOM 607 O O . ALA A 1 88 ? -26.112 -4.956 60.761 1.00 94.94 88 ALA A O 1
ATOM 608 N N . THR A 1 89 ? -25.528 -6.495 62.276 1.00 96.38 89 THR A N 1
ATOM 609 C CA . THR A 1 89 ? -24.146 -6.632 61.799 1.00 96.38 89 THR A CA 1
ATOM 610 C C . THR A 1 89 ? -24.110 -7.178 60.378 1.00 96.38 89 THR A C 1
ATOM 612 O O . THR A 1 89 ? -23.463 -6.591 59.514 1.00 96.38 89 THR A O 1
ATOM 615 N N . ARG A 1 90 ? -24.890 -8.226 60.090 1.00 96.00 90 ARG A N 1
ATOM 616 C CA . ARG A 1 90 ? -25.009 -8.785 58.739 1.00 96.00 90 ARG A CA 1
ATOM 617 C C . ARG A 1 90 ? -25.509 -7.756 57.723 1.00 96.00 90 ARG A C 1
ATOM 619 O O . ARG A 1 90 ? -24.985 -7.713 56.613 1.00 96.00 90 ARG A O 1
ATOM 626 N N . ALA A 1 91 ? -26.495 -6.935 58.085 1.00 96.12 91 ALA A N 1
ATOM 627 C CA . ALA A 1 91 ? -26.994 -5.864 57.228 1.00 96.12 91 ALA A CA 1
ATOM 628 C C . ALA A 1 91 ? -25.891 -4.846 56.901 1.00 96.12 91 ALA A C 1
ATOM 630 O O . ALA A 1 91 ? -25.677 -4.543 55.728 1.00 96.12 91 ALA A O 1
ATOM 631 N N . ARG A 1 92 ? -25.144 -4.383 57.915 1.00 96.56 92 ARG A N 1
ATOM 632 C CA . ARG A 1 92 ? -24.016 -3.449 57.744 1.00 96.56 92 ARG A CA 1
ATOM 633 C C . ARG A 1 92 ? -22.937 -4.017 56.819 1.00 96.56 92 ARG A C 1
ATOM 635 O O . ARG A 1 92 ? -22.572 -3.365 55.846 1.00 96.56 92 ARG A O 1
ATOM 642 N N . THR A 1 93 ? -22.506 -5.259 57.045 1.00 97.25 93 THR A N 1
ATOM 643 C CA . THR A 1 93 ? -21.497 -5.911 56.195 1.00 97.25 93 THR A CA 1
ATOM 644 C C . THR A 1 93 ? -21.979 -6.076 54.753 1.00 97.25 93 THR A C 1
ATOM 646 O O . THR A 1 93 ? -21.216 -5.856 53.819 1.00 97.25 93 THR A O 1
ATOM 649 N N . LEU A 1 94 ? -23.251 -6.424 54.531 1.00 96.81 94 LEU A N 1
ATOM 650 C CA . LEU A 1 94 ? -23.796 -6.538 53.174 1.00 96.81 94 LEU A CA 1
ATOM 651 C C . LEU A 1 94 ? -23.852 -5.185 52.450 1.00 96.81 94 LEU A C 1
ATOM 653 O O . LEU A 1 94 ? -23.604 -5.144 51.246 1.00 96.81 94 LEU A O 1
ATOM 657 N N . VAL A 1 95 ? -24.120 -4.086 53.165 1.00 96.62 95 VAL A N 1
ATOM 658 C CA . VAL A 1 95 ? -24.009 -2.729 52.605 1.00 96.62 95 VAL A CA 1
ATOM 659 C C . VAL A 1 95 ? -22.567 -2.423 52.206 1.00 96.62 95 VAL A C 1
ATOM 661 O O . VAL A 1 95 ? -22.342 -1.963 51.091 1.00 96.62 95 VAL A O 1
ATOM 664 N N . GLU A 1 96 ? -21.587 -2.706 53.064 1.00 96.31 96 GLU A N 1
ATOM 665 C CA . GLU A 1 96 ? -20.167 -2.480 52.756 1.00 96.31 96 GLU A CA 1
ATOM 666 C C . GLU A 1 96 ? -19.715 -3.276 51.526 1.00 96.31 96 GLU A C 1
ATOM 668 O O . GLU A 1 96 ? -19.068 -2.727 50.634 1.00 96.31 96 GLU A O 1
ATOM 673 N N . VAL A 1 97 ? -20.119 -4.547 51.426 1.00 97.31 97 VAL A N 1
ATOM 674 C CA . VAL A 1 97 ? -19.827 -5.388 50.256 1.00 97.31 97 VAL A CA 1
ATOM 675 C C . VAL A 1 97 ? -20.509 -4.838 48.999 1.00 97.31 97 VAL A C 1
ATOM 677 O O . VAL A 1 97 ? -19.888 -4.809 47.938 1.00 97.31 97 VAL A O 1
ATOM 680 N N . ALA A 1 98 ? -21.755 -4.358 49.096 1.00 95.75 98 ALA A N 1
ATOM 681 C CA . ALA A 1 98 ? -22.453 -3.736 47.969 1.00 95.75 98 ALA A CA 1
ATOM 682 C C . ALA A 1 98 ? -21.744 -2.461 47.482 1.00 95.75 98 ALA A C 1
ATOM 684 O O . ALA A 1 98 ? -21.614 -2.244 46.275 1.00 95.75 98 ALA A O 1
ATOM 685 N N . VAL A 1 99 ? -21.252 -1.634 48.408 1.00 96.44 99 VAL A N 1
ATOM 686 C CA . VAL A 1 99 ? -20.482 -0.423 48.091 1.00 96.44 99 VAL A CA 1
ATOM 687 C C . VAL A 1 99 ? -19.156 -0.790 47.426 1.00 96.44 99 VAL A C 1
ATOM 689 O O . VAL A 1 99 ? -18.866 -0.285 46.346 1.00 96.44 99 VAL A O 1
ATOM 692 N N . ALA A 1 100 ? -18.402 -1.740 47.980 1.00 95.44 100 ALA A N 1
ATOM 693 C CA . ALA A 1 100 ? -17.139 -2.183 47.390 1.00 95.44 100 ALA A CA 1
ATOM 694 C C . ALA A 1 100 ? -17.319 -2.786 45.982 1.00 95.44 100 ALA A C 1
ATOM 696 O O . ALA A 1 100 ? -16.514 -2.529 45.086 1.00 95.44 100 ALA A O 1
ATOM 697 N N . ALA A 1 101 ? -18.390 -3.554 45.757 1.00 93.88 101 ALA A N 1
ATOM 698 C CA . ALA A 1 101 ? -18.721 -4.093 44.437 1.00 93.88 101 ALA A CA 1
ATOM 699 C C . ALA A 1 101 ? -19.063 -2.983 43.426 1.00 93.88 101 ALA A C 1
ATOM 701 O O . ALA A 1 101 ? -18.668 -3.058 42.263 1.00 93.88 101 ALA A O 1
ATOM 702 N N . THR A 1 102 ? -19.753 -1.936 43.883 1.00 95.38 102 THR A N 1
ATOM 703 C CA . THR A 1 102 ? -20.073 -0.745 43.082 1.00 95.38 102 THR A CA 1
ATOM 704 C C . THR A 1 102 ? -18.800 -0.008 42.670 1.00 95.38 102 THR A C 1
ATOM 706 O O . THR A 1 102 ? -18.623 0.297 41.491 1.00 95.38 102 THR A O 1
ATOM 709 N N . ASP A 1 103 ? -17.883 0.223 43.612 1.00 94.00 103 ASP A N 1
ATOM 710 C CA . ASP A 1 103 ? -16.607 0.892 43.343 1.00 94.00 103 ASP A CA 1
ATOM 711 C C . ASP A 1 103 ? -15.751 0.085 42.356 1.00 94.00 103 ASP A C 1
ATOM 713 O O . ASP A 1 103 ? -15.203 0.640 41.403 1.00 94.00 103 ASP A O 1
ATOM 717 N N . LEU A 1 104 ? -15.708 -1.244 42.511 1.00 94.56 104 LEU A N 1
ATOM 718 C CA . LEU A 1 104 ? -15.020 -2.129 41.571 1.00 94.56 104 LEU A CA 1
ATOM 719 C C . LEU A 1 104 ? -15.623 -2.048 40.160 1.00 94.56 104 LEU A C 1
ATOM 721 O O . LEU A 1 104 ? -14.882 -1.982 39.179 1.00 94.56 104 LEU A O 1
ATOM 725 N N . ALA A 1 105 ? -16.953 -2.019 40.039 1.00 92.56 105 ALA A N 1
ATOM 726 C CA . ALA A 1 105 ? -17.630 -1.889 38.750 1.00 92.56 105 ALA A CA 1
ATOM 727 C C . ALA A 1 105 ? -17.341 -0.538 38.072 1.00 92.56 105 ALA A C 1
ATOM 729 O O . ALA A 1 105 ? -17.18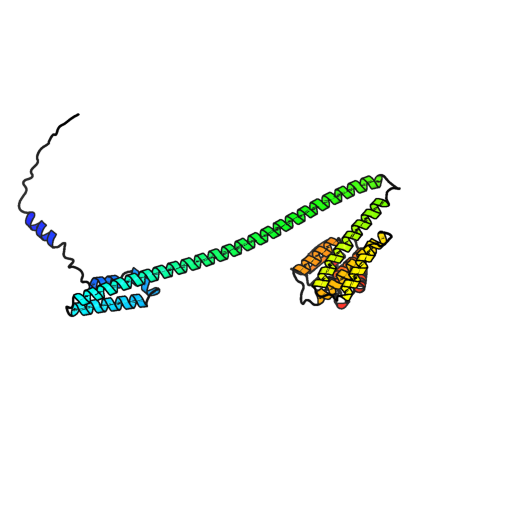3 -0.471 36.849 1.00 92.56 105 ALA A O 1
ATOM 730 N N . VAL A 1 106 ? -17.242 0.549 38.846 1.00 92.75 106 VAL A N 1
ATOM 731 C CA . VAL A 1 106 ? -16.832 1.868 38.339 1.00 92.75 106 VAL A CA 1
ATOM 732 C C . VAL A 1 106 ? -15.391 1.826 37.830 1.00 92.75 106 VAL A C 1
ATOM 734 O O . VAL A 1 106 ? -15.158 2.169 36.670 1.00 92.75 106 VAL A O 1
ATOM 737 N N . LEU A 1 107 ? -14.455 1.325 38.638 1.00 93.81 107 LEU A N 1
ATOM 738 C CA . LEU A 1 107 ? -13.041 1.225 38.265 1.00 93.81 107 LEU A CA 1
ATOM 739 C C . LEU A 1 107 ? -12.821 0.342 37.031 1.00 93.81 107 LEU A C 1
ATOM 741 O O . LEU A 1 107 ? -12.024 0.678 36.160 1.00 93.81 107 LEU A O 1
ATOM 745 N N . GLU A 1 108 ? -13.556 -0.763 36.904 1.00 94.12 108 GLU A N 1
ATOM 746 C CA . GLU A 1 108 ? -13.454 -1.653 35.746 1.00 94.12 108 GLU A CA 1
ATOM 747 C C . GLU A 1 108 ? -13.971 -0.989 34.458 1.00 94.12 108 GLU A C 1
ATOM 749 O O . GLU A 1 108 ? -13.396 -1.177 33.382 1.00 94.12 108 GLU A O 1
ATOM 754 N N . ARG A 1 109 ? -15.022 -0.163 34.545 1.00 94.25 109 ARG A N 1
ATOM 755 C CA . ARG A 1 109 ? -15.492 0.636 33.401 1.00 94.25 109 ARG A CA 1
ATOM 756 C C . ARG A 1 109 ? -14.474 1.695 32.996 1.00 94.25 109 ARG A C 1
ATOM 758 O O . ARG A 1 109 ? -14.230 1.869 31.802 1.00 94.25 109 ARG A O 1
ATOM 765 N N . GLU A 1 110 ? -13.859 2.366 33.965 1.00 95.19 110 GLU A N 1
ATOM 766 C CA . GLU A 1 110 ? -12.782 3.323 33.704 1.00 95.19 110 GLU A CA 1
ATOM 767 C C . GLU A 1 110 ? -11.568 2.641 33.068 1.00 95.19 110 GLU A C 1
ATOM 769 O O . GLU A 1 110 ? -11.083 3.112 32.040 1.00 95.19 110 GLU A O 1
ATOM 774 N N . ARG A 1 111 ? -11.138 1.485 33.592 1.00 94.81 111 ARG A N 1
ATOM 775 C CA . ARG A 1 111 ? -10.046 0.684 33.020 1.00 94.81 111 ARG A CA 1
ATOM 776 C C . ARG A 1 111 ? -10.306 0.351 31.553 1.00 94.81 111 ARG A C 1
ATOM 778 O O . ARG A 1 111 ? -9.466 0.643 30.707 1.00 94.81 111 ARG A O 1
ATOM 785 N N . ARG A 1 112 ? -11.487 -0.187 31.228 1.00 94.62 112 ARG A N 1
ATOM 786 C CA . ARG A 1 112 ? -11.858 -0.525 29.839 1.00 94.62 112 ARG A CA 1
ATOM 787 C C . ARG A 1 112 ? -11.885 0.694 28.924 1.00 94.62 112 ARG A C 1
ATOM 789 O O . ARG A 1 112 ? -11.510 0.592 27.754 1.00 94.62 112 ARG A O 1
ATOM 796 N N . ARG A 1 113 ? -12.323 1.846 29.439 1.00 95.88 113 ARG A N 1
ATOM 797 C CA . ARG A 1 113 ? -12.285 3.107 28.695 1.00 95.88 113 ARG A CA 1
ATOM 798 C C . ARG A 1 113 ? -10.843 3.506 28.378 1.00 95.88 113 ARG A C 1
ATOM 800 O O . ARG A 1 113 ? -10.542 3.736 27.211 1.00 95.88 113 ARG A O 1
ATOM 807 N N . TYR A 1 114 ? -9.952 3.501 29.370 1.00 94.25 114 TYR A N 1
ATOM 808 C CA . TYR A 1 114 ? -8.536 3.814 29.166 1.00 94.25 114 TYR A CA 1
ATOM 809 C C . TYR A 1 114 ? -7.846 2.832 28.212 1.00 94.25 114 TYR A C 1
ATOM 811 O O . TYR A 1 114 ? -7.081 3.259 27.355 1.00 94.25 114 TYR A O 1
ATOM 819 N N . GLU A 1 115 ? -8.145 1.535 28.296 1.00 92.25 115 GLU A N 1
ATOM 820 C CA . GLU A 1 115 ? -7.605 0.521 27.378 1.00 92.25 115 GLU A CA 1
ATOM 821 C C . GLU A 1 115 ? -8.066 0.733 25.935 1.00 92.25 115 GLU A C 1
ATOM 823 O O . GLU A 1 115 ? -7.279 0.590 24.995 1.00 92.25 115 GLU A O 1
ATOM 828 N N . THR A 1 116 ? -9.328 1.122 25.750 1.00 93.31 116 THR A N 1
ATOM 829 C CA . THR A 1 116 ? -9.874 1.454 24.430 1.00 93.31 116 THR A CA 1
ATOM 830 C C . THR A 1 116 ? -9.210 2.710 23.865 1.00 93.31 116 THR A C 1
ATOM 832 O O . THR A 1 116 ? -8.799 2.717 22.704 1.00 93.31 116 THR A O 1
ATOM 835 N N . ASP A 1 117 ? -9.070 3.758 24.678 1.00 92.25 117 ASP A N 1
ATOM 836 C CA . ASP A 1 117 ? -8.459 5.024 24.261 1.00 92.25 117 ASP A CA 1
ATOM 837 C C . ASP A 1 117 ? -6.955 4.857 23.970 1.00 92.25 117 ASP A C 1
ATOM 839 O O . ASP A 1 117 ? -6.451 5.378 22.971 1.00 92.25 117 ASP A O 1
ATOM 843 N N . ALA A 1 118 ? -6.246 4.052 24.766 1.00 90.88 118 ALA A N 1
ATOM 844 C CA . ALA A 1 118 ? -4.850 3.698 24.523 1.00 90.88 118 ALA A CA 1
ATOM 845 C C . ALA A 1 118 ? -4.690 2.894 23.225 1.00 90.88 118 ALA A C 1
ATOM 847 O O . ALA A 1 118 ? -3.810 3.193 22.420 1.00 90.88 118 ALA A O 1
ATOM 848 N N . SER A 1 119 ? -5.575 1.922 22.977 1.00 90.88 119 SER A N 1
ATOM 849 C CA . SER A 1 119 ? -5.550 1.119 21.748 1.00 90.88 119 SER A CA 1
ATOM 850 C C . SER A 1 119 ? -5.784 1.974 20.501 1.00 90.88 119 SER A C 1
ATOM 852 O O . SER A 1 119 ? -5.060 1.826 19.520 1.00 90.88 119 SER A O 1
ATOM 854 N N . LYS A 1 120 ? -6.741 2.913 20.541 1.00 91.50 120 LYS A N 1
ATOM 855 C CA . LYS A 1 120 ? -6.957 3.883 19.452 1.00 91.50 120 LYS A CA 1
ATOM 856 C C . LYS A 1 120 ? -5.722 4.743 19.213 1.00 91.50 120 LYS A C 1
ATOM 858 O O . LYS A 1 120 ? -5.264 4.844 18.083 1.00 91.50 120 LYS A O 1
ATOM 863 N N . THR A 1 121 ? -5.136 5.270 20.286 1.00 89.12 121 THR A N 1
ATOM 864 C CA . THR A 1 121 ? -3.930 6.103 20.200 1.00 89.12 121 THR A CA 1
ATOM 865 C C . THR A 1 121 ? -2.766 5.339 19.562 1.00 89.12 121 THR A C 1
ATOM 867 O O . THR A 1 121 ? -2.070 5.885 18.715 1.00 89.12 121 THR A O 1
ATOM 870 N N . LEU A 1 122 ? -2.564 4.063 19.911 1.00 88.00 122 LEU A N 1
ATOM 871 C CA . LEU A 1 122 ? -1.519 3.230 19.305 1.00 88.00 122 LEU A CA 1
ATOM 872 C C . LEU A 1 122 ? -1.750 2.996 17.805 1.00 88.00 122 LEU A C 1
ATOM 874 O O . LEU A 1 122 ? -0.795 3.040 17.031 1.00 88.00 122 LEU A O 1
ATOM 878 N N . VAL A 1 123 ? -3.000 2.775 17.389 1.00 90.56 123 VAL A N 1
ATOM 879 C CA . VAL A 1 123 ? -3.358 2.642 15.967 1.00 90.56 123 VAL A CA 1
ATOM 880 C C . VAL A 1 123 ? -3.102 3.952 15.216 1.00 90.56 123 VAL A C 1
ATOM 882 O O . VAL A 1 123 ? -2.497 3.925 14.144 1.00 90.56 123 VAL A O 1
ATOM 885 N N . ASP A 1 124 ? -3.487 5.090 15.794 1.00 87.88 124 ASP A N 1
ATOM 886 C CA . ASP A 1 124 ? -3.274 6.411 15.195 1.00 87.88 124 ASP A CA 1
ATOM 887 C C . ASP A 1 124 ? -1.777 6.734 15.063 1.00 87.88 124 ASP A C 1
ATOM 889 O O . ASP A 1 124 ? -1.325 7.175 14.005 1.00 87.88 124 ASP A O 1
ATOM 893 N N . VAL A 1 125 ? -0.978 6.442 16.097 1.00 89.19 125 VAL A N 1
ATOM 894 C CA . VAL A 1 125 ? 0.486 6.601 16.059 1.00 89.19 125 VAL A CA 1
ATOM 895 C C . VAL A 1 125 ? 1.100 5.720 14.970 1.00 89.19 125 VAL A C 1
ATOM 897 O O . VAL A 1 125 ? 1.909 6.209 14.183 1.00 89.19 125 VAL A O 1
ATOM 900 N N . ALA A 1 126 ? 0.686 4.454 14.856 1.00 87.44 126 ALA A N 1
ATOM 901 C CA . ALA A 1 126 ? 1.183 3.556 13.815 1.00 87.44 126 ALA A CA 1
ATOM 902 C C . ALA A 1 126 ? 0.836 4.049 12.396 1.00 87.44 126 ALA A C 1
ATOM 904 O O . ALA A 1 126 ? 1.662 3.945 11.486 1.00 87.44 126 ALA A O 1
ATOM 905 N N . ALA A 1 127 ? -0.355 4.625 12.200 1.00 88.50 127 ALA A N 1
ATOM 906 C CA . ALA A 1 127 ? -0.763 5.211 10.923 1.00 88.50 127 ALA A CA 1
ATOM 907 C C . ALA A 1 127 ? 0.066 6.459 10.565 1.00 88.50 127 ALA A C 1
ATOM 909 O O . ALA A 1 127 ? 0.497 6.617 9.416 1.00 88.50 127 ALA A O 1
ATOM 910 N N . VAL A 1 128 ? 0.342 7.324 11.548 1.00 88.62 128 VAL A N 1
ATOM 911 C CA . VAL A 1 128 ? 1.214 8.495 11.369 1.00 88.62 128 VAL A CA 1
ATOM 912 C C . VAL A 1 128 ? 2.644 8.061 11.052 1.00 88.62 128 VAL A C 1
ATOM 914 O O . VAL A 1 128 ? 3.225 8.574 10.099 1.00 88.62 128 VAL A O 1
ATOM 917 N N . GLU A 1 129 ? 3.200 7.082 11.769 1.00 86.31 129 GLU A N 1
ATOM 918 C CA . GLU A 1 129 ? 4.536 6.546 11.479 1.00 86.31 129 GLU A CA 1
ATOM 919 C C . GLU A 1 129 ? 4.635 5.953 10.069 1.00 86.31 129 GLU A C 1
ATOM 921 O O . GLU A 1 129 ? 5.619 6.195 9.370 1.00 86.31 129 GLU A O 1
ATOM 926 N N . ALA A 1 130 ? 3.625 5.194 9.630 1.00 86.50 130 ALA A N 1
ATOM 927 C CA . ALA A 1 130 ? 3.585 4.638 8.280 1.00 86.50 130 ALA A CA 1
A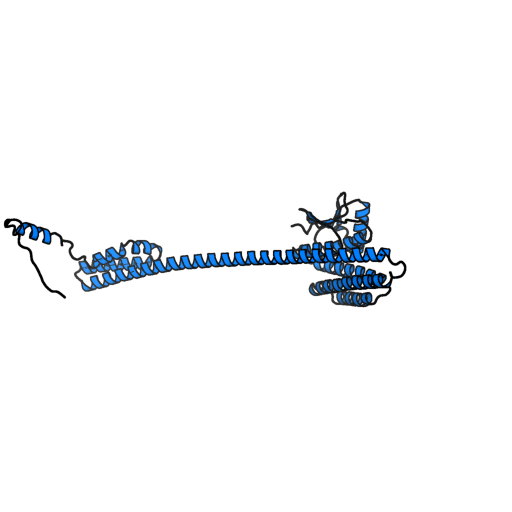TOM 928 C C . ALA A 1 130 ? 3.567 5.744 7.213 1.00 86.50 130 ALA A C 1
ATOM 930 O O . ALA A 1 130 ? 4.298 5.664 6.224 1.00 86.50 130 ALA A O 1
ATOM 931 N N . THR A 1 131 ? 2.788 6.804 7.445 1.00 85.62 131 THR A N 1
ATOM 932 C CA . THR A 1 131 ? 2.734 7.977 6.560 1.00 85.62 131 THR A CA 1
ATOM 933 C C . THR A 1 131 ? 4.082 8.697 6.524 1.00 85.62 131 THR A C 1
ATOM 935 O O . THR A 1 131 ? 4.599 8.982 5.445 1.00 85.62 131 THR A O 1
ATOM 938 N N . LEU A 1 132 ? 4.701 8.915 7.688 1.00 85.94 132 LEU A N 1
ATOM 939 C CA . LEU A 1 132 ? 5.997 9.580 7.803 1.00 85.94 132 LEU A CA 1
ATOM 940 C C . LEU A 1 132 ? 7.106 8.790 7.092 1.00 85.94 132 LEU A C 1
ATOM 942 O O . LEU A 1 132 ? 7.934 9.389 6.405 1.00 85.94 132 LEU A O 1
ATOM 946 N N . ARG A 1 133 ? 7.111 7.452 7.215 1.00 83.62 133 ARG A N 1
ATOM 947 C CA . ARG A 1 133 ? 8.035 6.556 6.491 1.00 83.62 133 ARG A CA 1
ATOM 948 C C . ARG A 1 133 ? 7.837 6.655 4.980 1.00 83.62 133 ARG A C 1
ATOM 950 O O . ARG A 1 133 ? 8.808 6.845 4.255 1.00 83.62 133 ARG A O 1
ATOM 957 N N . ALA A 1 134 ? 6.593 6.608 4.505 1.00 83.69 134 ALA A N 1
ATOM 958 C CA . ALA A 1 134 ? 6.296 6.743 3.080 1.00 83.69 134 ALA A CA 1
ATOM 959 C C . ALA A 1 134 ? 6.729 8.113 2.519 1.00 83.69 134 ALA A C 1
ATOM 961 O O . ALA A 1 134 ? 7.269 8.192 1.412 1.00 83.69 134 ALA A O 1
ATOM 962 N N . GLU A 1 135 ? 6.537 9.196 3.279 1.00 82.38 135 GLU A N 1
ATOM 963 C CA . GLU A 1 135 ? 7.005 10.531 2.894 1.00 82.38 135 GLU A CA 1
ATOM 964 C C . GLU A 1 135 ? 8.530 10.638 2.897 1.00 82.38 135 GLU A C 1
ATOM 966 O O . GLU A 1 135 ? 9.096 11.180 1.948 1.00 82.38 135 GLU A O 1
ATOM 971 N N . THR A 1 136 ? 9.212 10.088 3.906 1.00 84.81 136 THR A N 1
ATOM 972 C CA . THR A 1 136 ? 10.685 10.081 3.936 1.00 84.81 136 THR A CA 1
ATOM 973 C C . THR A 1 136 ? 11.268 9.260 2.792 1.00 84.81 136 THR A C 1
ATOM 975 O O . THR A 1 136 ? 12.191 9.732 2.132 1.00 84.81 136 THR A O 1
ATOM 978 N N . GLU A 1 137 ? 10.704 8.094 2.476 1.00 84.56 137 GLU A N 1
ATOM 979 C CA . GLU A 1 137 ? 11.093 7.307 1.300 1.00 84.56 137 GLU A CA 1
ATOM 980 C C . GLU A 1 137 ? 10.839 8.057 -0.013 1.00 84.56 137 GLU A C 1
ATOM 982 O O . GLU A 1 137 ? 11.625 7.945 -0.956 1.00 84.56 137 GLU A O 1
ATOM 987 N N . ARG A 1 138 ? 9.751 8.833 -0.110 1.00 86.81 138 ARG A N 1
ATOM 988 C CA . ARG A 1 138 ? 9.496 9.690 -1.278 1.00 86.81 138 ARG A CA 1
ATOM 989 C C . ARG A 1 138 ? 10.548 10.790 -1.386 1.00 86.81 138 ARG A C 1
ATOM 991 O O . ARG A 1 138 ? 11.155 10.925 -2.439 1.00 86.81 138 ARG A O 1
ATOM 998 N N . VAL A 1 139 ? 10.816 11.514 -0.299 1.00 85.12 139 VAL A N 1
ATOM 999 C CA . VAL A 1 139 ? 11.822 12.587 -0.261 1.00 85.12 139 VAL A CA 1
ATOM 1000 C C . VAL A 1 139 ? 13.215 12.053 -0.593 1.00 85.12 139 VAL A C 1
ATOM 1002 O O . VAL A 1 139 ? 13.940 12.684 -1.354 1.00 85.12 139 VAL A O 1
ATOM 1005 N N . GLN A 1 140 ? 13.589 10.877 -0.082 1.00 82.62 140 GLN A N 1
ATOM 1006 C CA . GLN A 1 140 ? 14.864 10.238 -0.414 1.00 82.62 140 GLN A CA 1
ATOM 1007 C C . GLN A 1 140 ? 14.944 9.848 -1.892 1.00 82.62 140 GLN A C 1
ATOM 1009 O O . GLN A 1 140 ? 15.982 10.058 -2.516 1.00 82.62 140 GLN A O 1
ATOM 1014 N N . ARG A 1 141 ? 13.857 9.325 -2.473 1.00 79.12 141 ARG A N 1
ATOM 1015 C CA . ARG A 1 141 ? 13.794 9.018 -3.909 1.00 79.12 141 ARG A CA 1
ATOM 1016 C C . ARG A 1 141 ? 13.874 10.273 -4.770 1.00 79.12 141 ARG A C 1
ATOM 1018 O O . ARG A 1 141 ? 14.631 10.277 -5.734 1.00 79.12 141 ARG A O 1
ATOM 1025 N N . ASP A 1 142 ? 13.156 11.330 -4.408 1.00 84.00 142 ASP A N 1
ATOM 1026 C CA . ASP A 1 142 ? 13.179 12.608 -5.123 1.00 84.00 142 ASP A CA 1
ATOM 1027 C C . ASP A 1 142 ? 14.569 13.258 -5.037 1.00 84.00 142 ASP A C 1
ATOM 1029 O O . ASP A 1 142 ? 15.101 13.721 -6.044 1.00 84.00 142 ASP A O 1
ATOM 1033 N N . ALA A 1 143 ? 15.209 13.215 -3.862 1.00 81.62 143 ALA A N 1
ATOM 1034 C CA . ALA A 1 143 ? 16.580 13.682 -3.675 1.00 81.62 143 ALA A CA 1
ATOM 1035 C C . ALA A 1 143 ? 17.586 12.852 -4.488 1.00 81.62 143 ALA A C 1
ATOM 1037 O O . ALA A 1 143 ? 18.464 13.420 -5.135 1.00 81.62 143 ALA A O 1
ATOM 1038 N N . ALA A 1 144 ? 17.446 11.523 -4.514 1.00 80.44 144 ALA A N 1
ATOM 1039 C CA . ALA A 1 144 ? 18.283 10.650 -5.334 1.00 80.44 144 ALA A CA 1
ATOM 1040 C C . ALA A 1 144 ? 18.078 10.900 -6.837 1.00 80.44 144 ALA A C 1
ATOM 1042 O O . ALA A 1 144 ? 19.047 10.900 -7.595 1.00 80.44 144 ALA A O 1
ATOM 1043 N N . ALA A 1 145 ? 16.841 11.154 -7.271 1.00 79.62 145 ALA A N 1
ATOM 1044 C CA . ALA A 1 145 ? 16.521 11.489 -8.655 1.00 79.62 145 ALA A CA 1
ATOM 1045 C C . ALA A 1 145 ? 17.095 12.854 -9.061 1.00 79.62 145 ALA A C 1
ATOM 1047 O O . ALA A 1 145 ? 17.656 12.973 -10.148 1.00 79.62 145 ALA A O 1
ATOM 1048 N N . ALA A 1 146 ? 17.012 13.859 -8.184 1.00 81.38 146 ALA A N 1
ATOM 1049 C CA . ALA A 1 146 ? 17.632 15.164 -8.395 1.00 81.38 146 ALA A CA 1
ATOM 1050 C C . ALA A 1 146 ? 19.158 15.044 -8.498 1.00 81.38 146 ALA A C 1
ATOM 1052 O O . ALA A 1 146 ? 19.752 15.549 -9.445 1.00 81.38 146 ALA A O 1
ATOM 1053 N N . LEU A 1 147 ? 19.781 14.290 -7.589 1.00 82.75 147 LEU A N 1
ATOM 1054 C CA . LEU A 1 147 ? 21.227 14.073 -7.588 1.00 82.75 147 LEU A CA 1
ATOM 1055 C C . LEU A 1 147 ? 21.687 13.313 -8.841 1.00 82.75 147 LEU A C 1
ATOM 1057 O O . LEU A 1 147 ? 22.684 13.680 -9.454 1.00 82.75 147 LEU A O 1
ATOM 1061 N N . ALA A 1 148 ? 20.924 12.309 -9.284 1.00 76.44 148 ALA A N 1
ATOM 1062 C CA . ALA A 1 148 ? 21.169 11.618 -10.548 1.00 76.44 148 ALA A CA 1
ATOM 1063 C C . ALA A 1 148 ? 20.970 12.532 -11.771 1.00 76.44 148 ALA A C 1
ATOM 1065 O O . ALA A 1 148 ? 21.696 12.395 -12.754 1.00 76.44 148 ALA A O 1
ATOM 1066 N N . GLY A 1 149 ? 20.011 13.462 -11.720 1.00 77.12 149 GLY A N 1
ATOM 1067 C CA . GLY A 1 149 ? 19.783 14.471 -12.755 1.00 77.12 149 GLY A CA 1
ATOM 1068 C C . GLY A 1 149 ? 20.925 15.484 -12.859 1.00 77.12 149 GLY A C 1
ATOM 1069 O O . GLY A 1 149 ? 21.366 15.795 -13.967 1.00 77.12 149 GLY A O 1
ATOM 1070 N N . ASP A 1 150 ? 21.452 15.939 -11.724 1.00 76.75 150 ASP A N 1
ATOM 1071 C CA . ASP A 1 150 ? 22.613 16.831 -11.658 1.00 76.75 150 ASP A CA 1
ATOM 1072 C C . ASP A 1 150 ? 23.883 16.128 -12.156 1.00 76.75 150 ASP A C 1
ATOM 1074 O O . ASP A 1 150 ? 24.636 16.690 -12.953 1.00 76.75 150 ASP A O 1
ATOM 1078 N N . GLU A 1 151 ? 24.097 14.873 -11.750 1.00 76.94 151 GLU A N 1
ATOM 1079 C CA . GLU A 1 151 ? 25.219 14.049 -12.212 1.00 76.94 151 GLU A CA 1
ATOM 1080 C C . GLU A 1 151 ? 25.128 13.797 -13.727 1.00 76.94 151 GLU A C 1
ATOM 1082 O O . GLU A 1 151 ? 26.117 13.923 -14.450 1.00 76.94 151 GLU A O 1
ATOM 1087 N N . ALA A 1 152 ? 23.925 13.502 -14.234 1.00 72.00 152 ALA A N 1
ATOM 1088 C CA . ALA A 1 152 ? 23.673 13.327 -15.660 1.00 72.00 152 ALA A CA 1
ATOM 1089 C C . ALA A 1 152 ? 23.884 14.628 -16.446 1.00 72.00 152 ALA A C 1
ATOM 1091 O O . ALA A 1 152 ? 24.453 14.582 -17.533 1.00 72.00 152 ALA A O 1
ATOM 1092 N N . SER A 1 153 ? 23.479 15.776 -15.898 1.00 72.94 153 SER A N 1
ATOM 1093 C CA . SER A 1 153 ? 23.685 17.090 -16.519 1.00 72.94 153 SER A CA 1
ATOM 1094 C C . SER A 1 153 ? 25.168 17.452 -16.578 1.00 72.94 153 SER A C 1
ATOM 1096 O O . SER A 1 153 ? 25.650 17.824 -17.644 1.00 72.94 153 SER A O 1
ATOM 1098 N N . ARG A 1 154 ? 25.932 17.228 -15.498 1.00 71.94 154 ARG A N 1
ATOM 1099 C CA . ARG A 1 154 ? 27.401 17.379 -15.516 1.00 71.94 154 ARG A CA 1
ATOM 1100 C C . ARG A 1 154 ? 28.067 16.436 -16.508 1.00 71.94 154 ARG A C 1
ATOM 1102 O O . ARG A 1 154 ? 28.972 16.851 -17.225 1.00 71.94 154 ARG A O 1
ATOM 1109 N N . ALA A 1 155 ? 27.628 15.179 -16.570 1.00 69.94 155 ALA A N 1
ATOM 1110 C CA . ALA A 1 155 ? 28.130 14.220 -17.548 1.00 69.94 155 ALA A CA 1
ATOM 1111 C C . ALA A 1 155 ? 27.818 14.669 -18.984 1.00 69.94 155 ALA A C 1
ATOM 1113 O O . ALA A 1 155 ? 28.651 14.495 -19.869 1.00 69.94 155 ALA A O 1
ATOM 1114 N N . PHE A 1 156 ? 26.658 15.291 -19.212 1.00 68.94 156 PHE A N 1
ATOM 1115 C CA . PHE A 1 156 ? 26.294 15.875 -20.500 1.00 68.94 156 PHE A CA 1
ATOM 1116 C C . PHE A 1 156 ? 27.154 17.097 -20.835 1.00 68.94 156 PHE A C 1
ATOM 1118 O O . PHE A 1 156 ? 27.617 17.213 -21.962 1.00 68.94 156 PHE A O 1
ATOM 1125 N N . GLU A 1 157 ? 27.422 17.991 -19.883 1.00 70.25 157 GLU A N 1
ATOM 1126 C CA . GLU A 1 157 ? 28.299 19.154 -20.077 1.00 70.25 157 GLU A CA 1
ATOM 1127 C C . GLU A 1 157 ? 29.746 18.741 -20.375 1.00 70.25 157 GLU A C 1
ATOM 1129 O O . GLU A 1 157 ? 30.355 19.274 -21.304 1.00 70.25 157 GLU A O 1
ATOM 1134 N N . LEU A 1 158 ? 30.264 17.738 -19.658 1.00 65.25 158 LEU A N 1
ATOM 1135 C CA . LEU A 1 158 ? 31.556 17.103 -19.939 1.00 65.25 158 LEU A CA 1
ATOM 1136 C C . LEU A 1 158 ? 31.571 16.466 -21.331 1.00 65.25 158 LEU A C 1
ATOM 1138 O O . LEU A 1 158 ? 32.484 16.729 -22.107 1.00 65.25 158 LEU A O 1
ATOM 1142 N N . ALA A 1 159 ? 30.525 15.715 -21.685 1.00 56.69 159 ALA A N 1
ATOM 1143 C CA . ALA A 1 159 ? 30.385 15.123 -23.012 1.00 56.69 159 ALA A CA 1
ATOM 1144 C C . ALA A 1 159 ? 30.279 16.187 -24.116 1.00 56.69 159 ALA A C 1
ATOM 1146 O O . ALA A 1 159 ? 30.838 15.995 -25.186 1.00 56.69 159 ALA A O 1
ATOM 1147 N N . THR A 1 160 ? 29.631 17.329 -23.862 1.00 55.47 160 THR A N 1
ATOM 1148 C CA . THR A 1 160 ? 29.496 18.442 -24.823 1.00 55.47 160 THR A CA 1
ATOM 1149 C C . THR A 1 160 ? 30.816 19.211 -24.982 1.00 55.47 160 THR A C 1
ATOM 1151 O O . THR A 1 160 ? 31.130 19.712 -26.065 1.00 55.47 160 THR A O 1
ATOM 1154 N N . ALA A 1 161 ? 31.615 19.301 -23.913 1.00 52.09 161 ALA A N 1
ATOM 1155 C CA . ALA A 1 161 ? 32.978 19.822 -23.961 1.00 52.09 161 ALA A CA 1
ATOM 1156 C C . ALA A 1 161 ? 33.919 18.879 -24.740 1.00 52.09 161 ALA A C 1
ATOM 1158 O O . ALA A 1 161 ? 34.732 19.363 -25.530 1.00 52.09 161 ALA A O 1
ATOM 1159 N N . ASP A 1 162 ? 33.744 17.560 -24.605 1.00 47.62 162 ASP A N 1
ATOM 1160 C CA . ASP A 1 162 ? 34.455 16.537 -25.388 1.00 47.62 162 ASP A CA 1
ATOM 1161 C C . ASP A 1 162 ? 33.985 16.457 -26.852 1.00 47.62 162 ASP A C 1
ATOM 1163 O O . ASP A 1 162 ? 34.790 16.235 -27.762 1.00 47.62 162 ASP A O 1
ATOM 1167 N N . GLU A 1 163 ? 32.707 16.736 -27.128 1.00 42.47 163 GLU A N 1
ATOM 1168 C CA . GLU A 1 163 ? 32.139 16.751 -28.484 1.00 42.47 163 GLU A CA 1
ATOM 1169 C C . GLU A 1 163 ? 32.741 17.875 -29.346 1.00 42.47 163 GLU A C 1
ATOM 1171 O O . GLU A 1 163 ? 32.861 17.744 -30.566 1.00 42.47 163 GLU A O 1
ATOM 1176 N N . ARG A 1 164 ? 33.224 18.956 -28.714 1.00 46.19 164 ARG A N 1
ATOM 1177 C CA . ARG A 1 164 ? 34.003 20.018 -29.376 1.00 46.19 164 ARG A CA 1
ATOM 1178 C C . ARG A 1 164 ? 35.450 19.618 -29.671 1.00 46.19 164 ARG A C 1
ATOM 1180 O O . ARG A 1 164 ? 36.107 20.308 -30.450 1.00 46.19 164 ARG A O 1
ATOM 1187 N N . ALA A 1 165 ? 35.953 18.530 -29.088 1.00 50.66 165 ALA A N 1
ATOM 1188 C CA . ALA A 1 165 ? 37.365 18.186 -29.145 1.00 50.66 165 ALA A CA 1
ATOM 1189 C C . ALA A 1 165 ? 37.736 17.127 -30.197 1.00 50.66 165 ALA A C 1
ATOM 1191 O O . ALA A 1 165 ? 38.866 17.185 -30.685 1.00 50.66 165 ALA A O 1
ATOM 1192 N N . ARG A 1 166 ? 36.901 16.132 -30.560 1.00 46.81 166 ARG A N 1
ATOM 1193 C CA . ARG A 1 166 ? 37.443 14.960 -31.300 1.00 46.81 166 ARG A CA 1
ATOM 1194 C C . ARG A 1 166 ? 36.537 14.320 -32.353 1.00 46.81 166 ARG A C 1
ATOM 1196 O O . ARG A 1 166 ? 35.648 13.526 -32.076 1.00 46.81 166 ARG A O 1
ATOM 1203 N N . PHE A 1 167 ? 36.949 14.493 -33.611 1.00 49.97 167 PHE A N 1
ATOM 1204 C CA . PHE A 1 167 ? 36.435 13.782 -34.790 1.00 49.97 167 PHE A CA 1
ATOM 1205 C C . PHE A 1 167 ? 37.051 12.381 -35.022 1.00 49.97 167 PHE A C 1
ATOM 1207 O O . PHE A 1 167 ? 36.869 11.807 -36.093 1.00 49.97 167 PHE A O 1
ATOM 1214 N N . ARG A 1 168 ? 37.805 11.805 -34.068 1.00 50.59 168 ARG A N 1
ATOM 1215 C CA . ARG A 1 168 ? 38.431 10.468 -34.238 1.00 50.59 168 ARG A CA 1
ATOM 1216 C C . ARG A 1 168 ? 38.392 9.544 -33.011 1.00 50.59 168 ARG A C 1
ATOM 1218 O O . ARG A 1 168 ? 38.766 8.385 -33.139 1.00 50.59 168 ARG A O 1
ATOM 1225 N N . GLU A 1 169 ? 37.878 9.999 -31.866 1.00 48.22 169 GLU A N 1
ATOM 1226 C CA . GLU A 1 169 ? 37.837 9.213 -30.615 1.00 48.22 169 GLU A CA 1
ATOM 1227 C C . GLU A 1 169 ? 36.450 8.589 -30.310 1.00 48.22 169 GLU A C 1
ATOM 1229 O O . GLU A 1 169 ? 36.318 7.708 -29.464 1.00 48.22 169 GLU A O 1
ATOM 1234 N N . SER A 1 170 ? 35.418 8.933 -31.094 1.00 56.81 170 SER A N 1
ATOM 1235 C CA . SER A 1 170 ? 33.991 8.673 -30.814 1.00 56.81 170 SER A CA 1
ATOM 1236 C C . SER A 1 170 ? 33.490 7.216 -30.909 1.00 56.81 170 SER A C 1
ATOM 1238 O O . SER A 1 170 ? 32.285 6.978 -30.809 1.00 56.81 170 SER A O 1
ATOM 1240 N N . SER A 1 171 ? 34.357 6.211 -31.090 1.00 64.31 171 SER A N 1
ATOM 1241 C CA . SER A 1 171 ? 33.912 4.810 -31.244 1.00 64.31 171 SER A CA 1
ATOM 1242 C C . SER A 1 171 ? 33.937 3.991 -29.951 1.00 64.31 171 SER A C 1
ATOM 1244 O O . SER A 1 171 ? 33.133 3.072 -29.814 1.00 64.31 171 SER A O 1
ATOM 1246 N N . ALA A 1 172 ? 34.855 4.263 -29.017 1.00 71.69 172 ALA A N 1
ATOM 1247 C CA . ALA A 1 172 ? 35.012 3.454 -27.803 1.00 71.69 172 ALA A CA 1
ATOM 1248 C C . ALA A 1 172 ? 33.984 3.845 -26.734 1.00 71.69 172 ALA A C 1
ATOM 1250 O O . ALA A 1 172 ? 33.278 2.984 -26.214 1.00 71.69 172 ALA A O 1
ATOM 1251 N N . GLU A 1 173 ? 33.821 5.143 -26.490 1.00 73.19 173 GLU A N 1
ATOM 1252 C CA . GLU A 1 173 ? 32.820 5.677 -25.561 1.00 73.19 173 GLU A CA 1
ATOM 1253 C C . GLU A 1 173 ? 31.396 5.380 -26.021 1.00 73.19 173 GLU A C 1
ATOM 1255 O O . GLU A 1 173 ? 30.562 4.951 -25.230 1.00 73.19 173 GLU A O 1
ATOM 1260 N N . ARG A 1 174 ? 31.127 5.498 -27.327 1.00 72.50 174 ARG A N 1
ATOM 1261 C CA . ARG A 1 174 ? 29.827 5.131 -27.898 1.00 72.50 174 ARG A CA 1
ATOM 1262 C C . ARG A 1 174 ? 29.528 3.639 -27.720 1.00 72.50 174 ARG A C 1
ATOM 1264 O O . ARG A 1 174 ? 28.406 3.286 -27.369 1.00 72.50 174 ARG A O 1
ATOM 1271 N N . ARG A 1 175 ? 30.522 2.760 -27.903 1.00 76.12 175 ARG A N 1
ATOM 1272 C CA . ARG A 1 175 ? 30.381 1.319 -27.622 1.00 76.12 175 ARG A CA 1
ATOM 1273 C C . ARG A 1 175 ? 30.140 1.049 -26.137 1.00 76.12 175 ARG A C 1
ATOM 1275 O O . ARG A 1 175 ? 29.266 0.253 -25.813 1.00 76.12 175 ARG A O 1
ATOM 1282 N N . ALA A 1 176 ? 30.843 1.744 -25.243 1.00 82.06 176 ALA A N 1
ATOM 1283 C CA . ALA A 1 176 ? 30.626 1.637 -23.801 1.00 82.06 176 ALA A CA 1
ATOM 1284 C C . ALA A 1 176 ? 29.221 2.117 -23.390 1.00 82.06 176 ALA A C 1
ATOM 1286 O O . ALA A 1 176 ? 28.550 1.453 -22.601 1.00 82.06 176 ALA A O 1
ATOM 1287 N N . ALA A 1 177 ? 28.738 3.216 -23.975 1.00 79.62 177 ALA A N 1
ATOM 1288 C CA . ALA A 1 177 ? 27.386 3.722 -23.763 1.00 79.62 177 ALA A CA 1
ATOM 1289 C C . ALA A 1 177 ? 26.321 2.727 -24.254 1.00 79.62 177 ALA A C 1
ATOM 1291 O O . ALA A 1 177 ? 25.374 2.438 -23.520 1.00 79.62 177 ALA A O 1
ATOM 1292 N N . PHE A 1 178 ? 26.500 2.139 -25.444 1.00 79.56 178 PHE A N 1
ATOM 1293 C CA . PHE A 1 178 ? 25.608 1.093 -25.951 1.00 79.56 178 PHE A CA 1
ATOM 1294 C C . PHE A 1 178 ? 25.624 -0.163 -25.078 1.00 79.56 178 PHE A C 1
ATOM 1296 O O . PHE A 1 178 ? 24.557 -0.686 -24.759 1.00 79.56 178 PHE A O 1
ATOM 1303 N N . ALA A 1 179 ? 26.796 -0.619 -24.635 1.00 82.81 179 ALA A N 1
ATOM 1304 C CA . ALA A 1 179 ? 26.916 -1.772 -23.746 1.00 82.81 179 ALA A CA 1
ATOM 1305 C C . ALA A 1 179 ? 26.228 -1.524 -22.394 1.00 82.81 179 ALA A C 1
ATOM 1307 O O . ALA A 1 179 ? 25.489 -2.385 -21.915 1.00 82.81 179 ALA A O 1
ATOM 1308 N N . LYS A 1 180 ? 26.401 -0.329 -21.809 1.00 86.19 180 LYS A N 1
ATOM 1309 C CA . LYS A 1 180 ? 25.729 0.070 -20.563 1.00 86.19 180 LYS A CA 1
ATOM 1310 C C . LYS A 1 180 ? 24.210 0.112 -20.738 1.00 86.19 180 LYS A C 1
ATOM 1312 O O . LYS A 1 180 ? 23.499 -0.490 -19.943 1.00 86.19 180 LYS A O 1
ATOM 1317 N N . ALA A 1 181 ? 23.715 0.766 -21.791 1.00 82.31 181 ALA A N 1
ATOM 1318 C CA . ALA A 1 181 ? 22.282 0.848 -22.076 1.00 82.31 181 ALA A CA 1
ATOM 1319 C C . ALA A 1 181 ? 21.660 -0.538 -22.318 1.00 82.31 181 ALA A C 1
ATOM 1321 O O . ALA A 1 181 ? 20.603 -0.846 -21.770 1.00 82.31 181 ALA A O 1
ATOM 1322 N N . THR A 1 182 ? 22.350 -1.393 -23.078 1.00 84.94 182 THR A N 1
ATOM 1323 C CA . THR A 1 182 ? 21.945 -2.783 -23.328 1.00 84.94 182 THR A CA 1
ATOM 1324 C C . THR A 1 182 ? 21.874 -3.570 -22.021 1.00 84.94 182 THR A C 1
ATOM 1326 O O . THR A 1 182 ? 20.857 -4.200 -21.746 1.00 84.94 182 THR A O 1
ATOM 1329 N N . GLY A 1 183 ? 22.912 -3.494 -21.179 1.00 87.50 183 GLY A N 1
ATOM 1330 C CA . GLY A 1 183 ? 22.946 -4.160 -19.875 1.00 87.50 183 GLY A CA 1
ATOM 1331 C C . GLY A 1 183 ? 21.768 -3.763 -18.987 1.00 87.50 183 GLY A C 1
ATOM 1332 O O . GLY A 1 183 ? 21.051 -4.636 -18.506 1.00 87.50 183 GLY A O 1
ATOM 1333 N N . THR A 1 184 ? 21.500 -2.461 -18.864 1.00 87.25 184 THR A N 1
ATOM 1334 C CA . THR A 1 184 ? 20.368 -1.948 -18.079 1.00 87.25 184 THR A CA 1
ATOM 1335 C C . THR A 1 184 ? 19.021 -2.472 -18.584 1.00 87.25 184 THR A C 1
ATOM 1337 O O . THR A 1 184 ? 18.178 -2.872 -17.780 1.00 87.25 184 THR A O 1
ATOM 1340 N N . LEU A 1 185 ? 18.797 -2.495 -19.903 1.00 85.38 185 LEU A N 1
ATOM 1341 C CA . LEU A 1 185 ? 17.551 -3.017 -20.475 1.00 85.38 185 LEU A CA 1
ATOM 1342 C C . LEU A 1 185 ? 17.401 -4.524 -20.247 1.00 85.38 185 LEU A C 1
ATOM 1344 O O . LEU A 1 185 ? 16.313 -4.979 -19.902 1.00 85.38 185 LEU A O 1
ATOM 1348 N N . LEU A 1 186 ? 18.480 -5.295 -20.393 1.00 92.25 186 LEU A N 1
ATOM 1349 C CA . LEU A 1 186 ? 18.452 -6.741 -20.178 1.00 92.25 186 LEU A CA 1
ATOM 1350 C C . LEU A 1 186 ? 18.258 -7.107 -18.703 1.00 92.25 186 LEU A C 1
ATOM 1352 O O . LEU A 1 186 ? 17.496 -8.023 -18.405 1.00 92.25 186 LEU A O 1
ATOM 1356 N N . ASP A 1 187 ? 18.891 -6.391 -17.774 1.00 91.69 187 ASP A N 1
ATOM 1357 C CA . ASP A 1 187 ? 18.687 -6.621 -16.342 1.00 91.69 187 ASP A CA 1
ATOM 1358 C C . ASP A 1 187 ? 17.251 -6.264 -15.929 1.00 91.69 187 ASP A C 1
ATOM 1360 O O . ASP A 1 187 ? 16.612 -7.015 -15.189 1.00 91.69 187 ASP A O 1
ATOM 1364 N N . ARG A 1 188 ? 16.679 -5.201 -16.505 1.00 88.81 188 ARG A N 1
ATOM 1365 C CA . ARG A 1 188 ? 15.254 -4.891 -16.345 1.00 88.81 188 ARG A CA 1
ATOM 1366 C C . ARG A 1 188 ? 14.352 -5.990 -16.912 1.00 88.81 188 ARG A C 1
ATOM 1368 O O . ARG A 1 188 ? 13.418 -6.409 -16.231 1.00 88.81 188 ARG A O 1
ATOM 1375 N N . ALA A 1 189 ? 14.635 -6.476 -18.121 1.00 90.81 189 ALA A N 1
ATOM 1376 C CA . ALA A 1 189 ? 13.879 -7.566 -18.734 1.00 90.81 189 ALA A CA 1
ATOM 1377 C C . ALA A 1 189 ? 13.905 -8.832 -17.864 1.00 90.81 189 ALA A C 1
ATOM 1379 O O . ALA A 1 189 ? 12.876 -9.480 -17.711 1.00 90.81 189 ALA A O 1
ATOM 1380 N N . ARG A 1 190 ? 15.043 -9.152 -17.230 1.00 94.19 190 ARG A N 1
ATOM 1381 C CA . ARG A 1 190 ? 15.162 -10.284 -16.292 1.00 94.19 190 ARG A CA 1
ATOM 1382 C C . ARG A 1 190 ? 14.270 -10.127 -15.068 1.00 94.19 190 ARG A C 1
ATOM 1384 O O . ARG A 1 190 ? 13.590 -11.078 -14.700 1.00 94.19 190 ARG A O 1
ATOM 1391 N N . LEU A 1 191 ? 14.257 -8.945 -14.451 1.00 91.44 191 LEU A N 1
ATOM 1392 C CA . LEU A 1 191 ? 13.405 -8.675 -13.288 1.00 91.44 191 LEU A CA 1
ATOM 1393 C C . LEU A 1 191 ? 11.917 -8.777 -13.650 1.00 91.44 191 LEU A C 1
ATOM 1395 O O . LEU A 1 191 ? 11.147 -9.413 -12.934 1.00 91.44 191 LEU A O 1
ATOM 1399 N N . MET A 1 192 ? 11.524 -8.212 -14.793 1.00 90.88 192 MET A N 1
ATOM 1400 C CA . MET A 1 192 ? 10.154 -8.311 -15.303 1.00 90.88 192 MET A CA 1
ATOM 1401 C C . MET A 1 192 ? 9.764 -9.755 -15.646 1.00 90.88 192 MET A C 1
ATOM 1403 O O . MET A 1 192 ? 8.650 -10.180 -15.350 1.00 90.88 192 MET A O 1
ATOM 1407 N N . LEU A 1 193 ? 10.684 -10.533 -16.218 1.00 94.19 193 LEU A N 1
ATOM 1408 C CA . LEU A 1 193 ? 10.457 -11.938 -16.541 1.00 94.19 193 LEU A CA 1
ATOM 1409 C C . LEU A 1 193 ? 10.328 -12.802 -15.279 1.00 94.19 193 LEU A C 1
ATOM 1411 O O . LEU A 1 193 ? 9.480 -13.688 -15.232 1.00 94.19 193 LEU A O 1
ATOM 1415 N N . ALA A 1 194 ? 11.109 -12.515 -14.235 1.00 91.75 194 ALA A N 1
ATOM 1416 C CA . ALA A 1 194 ? 10.966 -13.162 -12.932 1.00 91.75 194 ALA A CA 1
ATOM 1417 C C . ALA A 1 194 ? 9.602 -12.852 -12.292 1.00 91.75 194 ALA A C 1
ATOM 1419 O O . ALA A 1 194 ? 8.962 -13.749 -11.744 1.00 91.75 194 ALA A O 1
ATOM 1420 N N . ALA A 1 195 ? 9.120 -11.610 -12.418 1.00 87.44 195 ALA A N 1
ATOM 1421 C CA . ALA A 1 195 ? 7.767 -11.250 -12.000 1.00 87.44 195 ALA A CA 1
ATOM 1422 C C . ALA A 1 195 ? 6.704 -12.019 -12.806 1.00 87.44 195 ALA A C 1
ATOM 1424 O O . ALA A 1 195 ? 5.778 -12.571 -12.216 1.00 87.44 195 ALA A O 1
ATOM 1425 N N . ALA A 1 196 ? 6.865 -12.139 -14.128 1.00 90.00 196 ALA A N 1
ATOM 1426 C CA . ALA A 1 196 ? 5.965 -12.931 -14.970 1.00 90.00 196 ALA A CA 1
ATOM 1427 C C . ALA A 1 196 ? 5.946 -14.415 -14.555 1.00 90.00 196 ALA A C 1
ATOM 1429 O O . ALA A 1 196 ? 4.876 -15.010 -14.432 1.00 90.00 196 ALA A O 1
ATOM 1430 N N . ALA A 1 197 ? 7.111 -15.002 -14.266 1.00 91.19 197 ALA A N 1
ATOM 1431 C CA . ALA A 1 197 ? 7.216 -16.370 -13.761 1.00 91.19 197 ALA A CA 1
ATOM 1432 C C . ALA A 1 197 ? 6.494 -16.541 -12.412 1.00 91.19 197 ALA A C 1
ATOM 1434 O O . ALA A 1 197 ? 5.723 -17.484 -12.244 1.00 91.19 197 ALA A O 1
ATOM 1435 N N . ALA A 1 198 ? 6.664 -15.598 -11.480 1.00 90.19 198 ALA A N 1
ATOM 1436 C CA . ALA A 1 198 ? 5.960 -15.601 -10.195 1.00 90.19 198 ALA A CA 1
ATOM 1437 C C . ALA A 1 198 ? 4.433 -15.452 -10.345 1.00 90.19 198 ALA A C 1
ATOM 1439 O O . ALA A 1 198 ? 3.677 -16.001 -9.548 1.00 90.19 198 ALA A O 1
ATOM 1440 N N . MET A 1 199 ? 3.975 -14.756 -11.391 1.00 86.50 199 MET A N 1
ATOM 1441 C CA . MET A 1 199 ? 2.560 -14.629 -11.762 1.00 86.50 199 MET A CA 1
ATOM 1442 C C . MET A 1 199 ? 2.009 -15.848 -12.528 1.00 86.50 199 MET A C 1
ATOM 1444 O O . MET A 1 199 ? 0.843 -15.844 -12.928 1.00 86.50 199 MET A O 1
ATOM 1448 N N . GLY A 1 200 ? 2.814 -16.896 -12.733 1.00 92.06 200 GLY A N 1
ATOM 1449 C CA . GLY A 1 200 ? 2.385 -18.140 -13.372 1.00 92.06 200 GLY A CA 1
ATOM 1450 C C . GLY A 1 200 ? 2.500 -18.153 -14.900 1.00 92.06 200 GLY A C 1
ATOM 1451 O O . GLY A 1 200 ? 1.693 -18.812 -15.560 1.00 92.06 200 GLY A O 1
ATOM 1452 N N . ALA A 1 201 ? 3.469 -17.432 -15.478 1.00 93.12 201 ALA A N 1
ATOM 1453 C CA . ALA A 1 201 ? 3.859 -17.619 -16.880 1.00 93.12 201 ALA A CA 1
ATOM 1454 C C . ALA A 1 201 ? 4.253 -19.079 -17.168 1.00 93.12 201 ALA A C 1
ATOM 1456 O O . ALA A 1 201 ? 4.783 -19.774 -16.297 1.00 93.12 201 ALA A O 1
ATOM 1457 N N . ALA A 1 202 ? 4.035 -19.546 -18.400 1.00 93.75 202 ALA A N 1
ATOM 1458 C CA . ALA A 1 202 ? 4.423 -20.900 -18.778 1.00 93.75 202 ALA A CA 1
ATOM 1459 C C . ALA A 1 202 ? 5.955 -21.040 -18.798 1.00 93.75 202 ALA A C 1
ATOM 1461 O O . ALA A 1 202 ? 6.650 -20.206 -19.382 1.00 93.75 202 ALA A O 1
ATOM 1462 N N . ALA A 1 203 ? 6.486 -22.120 -18.212 1.00 91.75 203 ALA A N 1
ATOM 1463 C CA . ALA A 1 203 ? 7.934 -22.349 -18.107 1.00 91.75 203 ALA A CA 1
ATOM 1464 C C . ALA A 1 203 ? 8.650 -22.252 -19.467 1.00 91.75 203 ALA A C 1
ATOM 1466 O O . ALA A 1 203 ? 9.676 -21.595 -19.587 1.00 91.75 203 ALA A O 1
ATOM 1467 N N . THR A 1 204 ? 8.042 -22.793 -20.524 1.00 93.94 204 THR A N 1
ATOM 1468 C CA . THR A 1 204 ? 8.559 -22.733 -21.899 1.00 93.94 204 THR A CA 1
ATOM 1469 C C . THR A 1 204 ? 8.693 -21.312 -22.458 1.00 93.94 204 THR A C 1
ATOM 1471 O O . THR A 1 204 ? 9.600 -21.054 -23.245 1.00 93.94 204 THR A O 1
ATOM 1474 N N . GLU A 1 205 ? 7.806 -20.384 -22.081 1.00 92.00 205 GLU A N 1
ATOM 1475 C CA . GLU A 1 205 ? 7.881 -18.979 -22.519 1.00 92.00 205 GLU A CA 1
ATOM 1476 C C . GLU A 1 205 ? 8.972 -18.230 -21.745 1.00 92.00 205 GLU A C 1
ATOM 1478 O O . GLU A 1 205 ? 9.731 -17.444 -22.319 1.00 92.00 205 GLU A O 1
ATOM 1483 N N . VAL A 1 206 ? 9.085 -18.526 -20.446 1.00 93.75 206 VAL A N 1
ATOM 1484 C CA . VAL A 1 206 ? 10.122 -17.982 -19.563 1.00 93.75 206 VAL A CA 1
ATOM 1485 C C . VAL A 1 206 ? 11.513 -18.432 -20.007 1.00 93.75 206 VAL A C 1
ATOM 1487 O O . VAL A 1 206 ? 12.417 -17.602 -20.128 1.00 93.75 206 VAL A O 1
ATOM 1490 N N . ASP A 1 207 ? 11.686 -19.714 -20.320 1.00 94.31 207 ASP A N 1
ATOM 1491 C CA . ASP A 1 207 ? 12.959 -20.270 -20.780 1.00 94.31 207 ASP A CA 1
ATOM 1492 C C . ASP A 1 207 ? 13.374 -19.673 -22.133 1.00 94.31 207 ASP A C 1
ATOM 1494 O O . ASP A 1 207 ? 14.528 -19.273 -22.313 1.00 94.31 207 ASP A O 1
ATOM 1498 N N . ALA A 1 208 ? 12.425 -19.518 -23.065 1.00 95.69 208 ALA A N 1
ATOM 1499 C CA . ALA A 1 208 ? 12.683 -18.913 -24.371 1.00 95.69 208 ALA A CA 1
ATOM 1500 C C . ALA A 1 208 ? 13.149 -17.449 -24.260 1.00 95.69 208 ALA A C 1
ATOM 1502 O O . ALA A 1 208 ? 14.113 -17.048 -24.919 1.00 95.69 208 ALA A O 1
ATOM 1503 N N . LEU A 1 209 ? 12.503 -16.639 -23.412 1.00 94.94 209 LEU A N 1
ATOM 1504 C CA . LEU A 1 209 ? 12.914 -15.249 -23.179 1.00 94.94 209 LEU A CA 1
ATOM 1505 C C . LEU A 1 209 ? 14.234 -15.160 -22.401 1.00 94.94 209 LEU A C 1
ATOM 1507 O O . LEU A 1 209 ? 15.056 -14.293 -22.698 1.00 94.94 209 LEU A O 1
ATOM 1511 N N . THR A 1 210 ? 14.488 -16.086 -21.474 1.00 95.44 210 THR A N 1
ATOM 1512 C CA . THR A 1 210 ? 15.766 -16.178 -20.749 1.00 95.44 210 THR A CA 1
ATOM 1513 C C . THR A 1 210 ? 16.930 -16.445 -21.702 1.00 95.44 210 THR A C 1
ATOM 1515 O O . THR A 1 210 ? 17.962 -15.773 -21.615 1.00 95.44 210 THR A O 1
ATOM 1518 N N . LEU A 1 211 ? 16.751 -17.365 -22.656 1.00 95.38 211 LEU A N 1
ATOM 1519 C CA . LEU A 1 211 ? 17.748 -17.655 -23.686 1.00 95.38 211 LEU A CA 1
ATOM 1520 C C . LEU A 1 211 ? 18.014 -16.424 -24.563 1.00 95.38 211 LEU A C 1
ATOM 1522 O O . LEU A 1 211 ? 19.161 -16.012 -24.720 1.00 95.38 211 LEU A O 1
ATOM 1526 N N . ARG A 1 212 ? 16.957 -15.751 -25.036 1.00 95.69 212 ARG A N 1
ATOM 1527 C CA . ARG A 1 212 ? 17.086 -14.523 -25.842 1.00 95.69 212 ARG A CA 1
ATOM 1528 C C . ARG A 1 212 ? 17.809 -13.397 -25.100 1.00 95.69 212 ARG A C 1
ATOM 1530 O O . ARG A 1 212 ? 18.582 -12.665 -25.715 1.00 95.69 212 ARG A O 1
ATOM 1537 N N . ILE A 1 213 ? 17.595 -13.256 -23.789 1.00 93.62 213 ILE A N 1
ATOM 1538 C CA . ILE A 1 213 ? 18.330 -12.298 -22.947 1.00 93.62 213 ILE A CA 1
ATOM 1539 C C . ILE A 1 213 ? 19.826 -12.639 -22.903 1.00 93.62 213 ILE A C 1
ATOM 1541 O O . ILE A 1 213 ? 20.665 -11.737 -22.966 1.00 93.62 213 ILE A O 1
ATOM 1545 N N . ALA A 1 214 ? 20.174 -13.922 -22.775 1.00 92.94 214 ALA A N 1
ATOM 1546 C CA . ALA A 1 214 ? 21.565 -14.367 -22.779 1.00 92.94 214 ALA A CA 1
ATOM 1547 C C . ALA A 1 214 ? 22.240 -14.112 -24.138 1.00 92.94 214 ALA A C 1
ATOM 1549 O O . ALA A 1 214 ? 23.362 -13.602 -24.173 1.00 92.94 214 ALA A O 1
ATOM 1550 N N . ASP A 1 215 ? 21.531 -14.374 -25.237 1.00 92.62 215 ASP A N 1
ATOM 1551 C CA . ASP A 1 215 ? 22.020 -14.147 -26.600 1.00 92.62 215 ASP A CA 1
ATOM 1552 C C . ASP A 1 215 ? 22.229 -12.653 -26.889 1.00 92.62 215 ASP A C 1
ATOM 1554 O O . ASP A 1 215 ? 23.291 -12.246 -27.367 1.00 92.62 215 ASP A O 1
ATOM 1558 N N . ALA A 1 216 ? 21.260 -11.805 -26.525 1.00 90.56 216 ALA A N 1
ATOM 1559 C CA . ALA A 1 216 ? 21.335 -10.360 -26.739 1.00 90.56 216 ALA A CA 1
ATOM 1560 C C . ALA A 1 216 ? 22.511 -9.707 -25.996 1.00 90.56 216 ALA A C 1
ATOM 1562 O O . ALA A 1 216 ? 23.098 -8.750 -26.499 1.00 90.56 216 ALA A O 1
ATOM 1563 N N . ARG A 1 217 ? 22.913 -10.246 -24.835 1.00 88.75 217 ARG A N 1
ATOM 1564 C CA . ARG A 1 217 ? 24.061 -9.741 -24.060 1.00 88.75 217 ARG A CA 1
ATOM 1565 C C . ARG A 1 217 ? 25.390 -9.868 -24.810 1.00 88.75 217 ARG A C 1
ATOM 1567 O O . ARG A 1 217 ? 26.303 -9.090 -24.551 1.00 88.75 217 ARG A O 1
ATOM 1574 N N . ASN A 1 218 ? 25.491 -10.835 -25.720 1.00 87.81 218 ASN A N 1
ATOM 1575 C CA . ASN A 1 218 ? 26.711 -11.138 -26.468 1.00 87.81 218 ASN A CA 1
ATOM 1576 C C . ASN A 1 218 ? 26.645 -10.693 -27.940 1.00 87.81 218 ASN A C 1
ATOM 1578 O O . ASN A 1 218 ? 27.616 -10.877 -28.678 1.00 87.81 218 ASN A O 1
ATOM 1582 N N . ALA A 1 219 ? 25.520 -10.121 -28.378 1.00 87.56 219 ALA A N 1
ATOM 1583 C CA . ALA A 1 219 ? 25.309 -9.733 -29.764 1.00 87.56 219 ALA A CA 1
ATOM 1584 C C . ALA A 1 219 ? 26.257 -8.601 -30.199 1.00 87.56 219 ALA A C 1
ATOM 1586 O O . ALA A 1 219 ? 26.563 -7.678 -29.442 1.00 87.56 219 ALA A O 1
ATOM 1587 N N . LYS A 1 220 ? 26.709 -8.666 -31.455 1.00 82.88 220 LYS A N 1
ATOM 1588 C CA . LYS A 1 220 ? 27.494 -7.616 -32.115 1.00 82.88 220 LYS A CA 1
ATOM 1589 C C . LYS A 1 220 ? 26.909 -7.326 -33.500 1.00 82.88 220 LYS A C 1
ATOM 1591 O O . LYS A 1 220 ? 26.460 -8.271 -34.149 1.00 82.88 220 LYS A O 1
ATOM 1596 N N . PRO A 1 221 ? 26.957 -6.072 -33.987 1.00 84.00 221 PRO A N 1
ATOM 1597 C CA . PRO A 1 221 ? 27.495 -4.870 -33.329 1.00 84.00 221 PRO A CA 1
ATOM 1598 C C . PRO A 1 221 ? 26.644 -4.397 -32.133 1.00 84.00 221 PRO A C 1
ATOM 1600 O O . PRO A 1 221 ? 25.489 -4.787 -31.992 1.00 84.00 221 PRO A O 1
ATOM 1603 N N . GLU A 1 222 ? 27.204 -3.554 -31.259 1.00 79.50 222 GLU A N 1
ATOM 1604 C CA . GLU A 1 222 ? 26.575 -3.125 -29.996 1.00 79.50 222 GLU A CA 1
ATOM 1605 C C . GLU A 1 222 ? 25.242 -2.381 -30.205 1.00 79.50 222 GLU A C 1
ATOM 1607 O O . GLU A 1 222 ? 24.362 -2.422 -29.348 1.00 79.50 222 GLU A O 1
ATOM 1612 N N . SER A 1 223 ? 25.054 -1.748 -31.367 1.00 76.62 223 SER A N 1
ATOM 1613 C CA . SER A 1 223 ? 23.771 -1.159 -31.766 1.00 76.62 223 SER A CA 1
ATOM 1614 C C . SER A 1 223 ? 22.677 -2.216 -31.945 1.00 76.62 223 SER A C 1
ATOM 1616 O O . SER A 1 223 ? 21.546 -2.007 -31.518 1.00 76.62 223 SER A O 1
ATOM 1618 N N . THR A 1 224 ? 23.016 -3.374 -32.517 1.00 81.12 224 THR A N 1
ATOM 1619 C CA . THR A 1 224 ? 22.088 -4.500 -32.683 1.00 81.12 224 THR A CA 1
ATOM 1620 C C . THR A 1 224 ? 21.751 -5.132 -31.336 1.00 81.12 224 THR A C 1
ATOM 1622 O O . THR A 1 224 ? 20.601 -5.488 -31.103 1.00 81.12 224 THR A O 1
ATOM 1625 N N . ALA A 1 225 ? 22.717 -5.222 -30.416 1.00 84.38 225 ALA A N 1
ATOM 1626 C CA . ALA A 1 225 ? 22.460 -5.684 -29.051 1.00 84.38 225 ALA A CA 1
ATOM 1627 C C . ALA A 1 225 ? 21.447 -4.783 -28.324 1.00 84.38 225 ALA A C 1
ATOM 1629 O O . ALA A 1 225 ? 20.517 -5.285 -27.690 1.00 84.38 225 ALA A O 1
ATOM 1630 N N . LEU A 1 226 ? 21.577 -3.461 -28.483 1.00 84.12 226 LEU A N 1
ATOM 1631 C CA . LEU A 1 226 ? 20.633 -2.500 -27.917 1.00 84.12 226 LEU A CA 1
ATOM 1632 C C . LEU A 1 226 ? 19.224 -2.652 -28.514 1.00 84.12 226 LEU A C 1
ATOM 1634 O O . LEU A 1 226 ? 18.242 -2.651 -27.773 1.00 84.12 226 LEU A O 1
ATOM 1638 N N . GLU A 1 227 ? 19.115 -2.804 -29.836 1.00 82.44 227 GLU A N 1
ATOM 1639 C CA . GLU A 1 227 ? 17.829 -3.033 -30.511 1.00 82.44 227 GLU A CA 1
ATOM 1640 C C . GLU A 1 227 ? 17.165 -4.338 -30.053 1.00 82.44 227 GLU A C 1
ATOM 1642 O O . GLU A 1 227 ? 15.965 -4.353 -29.769 1.00 82.44 227 GLU A O 1
ATOM 1647 N N . LEU A 1 228 ? 17.940 -5.420 -29.925 1.00 88.62 228 LEU A N 1
ATOM 1648 C CA . LEU A 1 228 ? 17.454 -6.700 -29.407 1.00 88.62 228 LEU A CA 1
ATOM 1649 C C . LEU A 1 228 ? 16.984 -6.577 -27.955 1.00 88.62 228 LEU A C 1
ATOM 1651 O O . LEU A 1 228 ? 15.928 -7.109 -27.619 1.00 88.62 228 LEU A O 1
ATOM 1655 N N . ALA A 1 229 ? 17.719 -5.855 -27.107 1.00 88.50 229 ALA A N 1
ATOM 1656 C CA . ALA A 1 229 ? 17.324 -5.621 -25.722 1.00 88.50 229 ALA A CA 1
ATOM 1657 C C . ALA A 1 229 ? 16.005 -4.834 -25.621 1.00 88.50 229 ALA A C 1
ATOM 1659 O O . ALA A 1 229 ? 15.145 -5.198 -24.822 1.00 88.50 229 ALA A O 1
ATOM 1660 N N . ASP A 1 230 ? 15.802 -3.810 -26.457 1.00 86.19 230 ASP A N 1
ATOM 1661 C CA . ASP A 1 230 ? 14.532 -3.072 -26.520 1.00 86.19 230 ASP A CA 1
ATOM 1662 C C . ASP A 1 230 ? 13.365 -3.967 -26.970 1.00 86.19 230 ASP A C 1
ATOM 1664 O O . ASP A 1 230 ? 12.287 -3.920 -26.378 1.00 86.19 230 ASP A O 1
ATOM 1668 N N . VAL A 1 231 ? 13.576 -4.823 -27.978 1.00 87.56 231 VAL A N 1
ATOM 1669 C CA . VAL A 1 231 ? 12.567 -5.806 -28.412 1.00 87.56 231 VAL A CA 1
ATOM 1670 C C . VAL A 1 231 ? 12.225 -6.771 -27.276 1.00 87.56 231 VAL A C 1
ATOM 1672 O O . VAL A 1 231 ? 11.051 -6.975 -26.990 1.00 87.56 231 VAL A O 1
ATOM 1675 N N . ILE A 1 232 ? 13.227 -7.321 -26.588 1.00 91.94 232 ILE A N 1
ATOM 1676 C CA . ILE A 1 232 ? 13.018 -8.262 -25.481 1.00 91.94 232 ILE A CA 1
ATOM 1677 C C . ILE A 1 232 ? 12.232 -7.613 -24.338 1.00 91.94 232 ILE A C 1
ATOM 1679 O O . ILE A 1 232 ? 11.309 -8.233 -23.817 1.00 91.94 232 ILE A O 1
ATOM 1683 N N . VAL A 1 233 ? 12.547 -6.369 -23.959 1.00 88.69 233 VAL A N 1
ATOM 1684 C CA . VAL A 1 233 ? 11.775 -5.643 -22.935 1.00 88.69 233 VAL A CA 1
ATOM 1685 C C . VAL A 1 233 ? 10.306 -5.533 -23.346 1.00 88.69 233 VAL A C 1
ATOM 1687 O O . VAL A 1 233 ? 9.427 -5.758 -22.518 1.00 88.69 233 VAL A O 1
ATOM 1690 N N . ARG A 1 234 ? 10.023 -5.237 -24.620 1.00 86.75 234 ARG A N 1
ATOM 1691 C CA . ARG A 1 234 ? 8.646 -5.164 -25.130 1.00 86.75 234 ARG A CA 1
ATOM 1692 C C . ARG A 1 234 ? 7.940 -6.520 -25.107 1.00 86.75 234 ARG A C 1
ATOM 1694 O O . ARG A 1 234 ? 6.781 -6.571 -24.708 1.00 86.75 234 ARG A O 1
ATOM 1701 N N . ASP A 1 235 ? 8.631 -7.600 -25.457 1.00 89.44 235 ASP A N 1
ATOM 1702 C CA . ASP A 1 235 ? 8.067 -8.954 -25.424 1.00 89.44 235 ASP A CA 1
ATOM 1703 C C . ASP A 1 235 ? 7.740 -9.399 -23.985 1.00 89.44 235 ASP A C 1
ATOM 1705 O O . ASP A 1 235 ? 6.666 -9.942 -23.726 1.00 89.44 235 ASP A O 1
ATOM 1709 N N . VAL A 1 236 ? 8.627 -9.114 -23.024 1.00 91.75 236 VAL A N 1
ATOM 1710 C CA . VAL A 1 236 ? 8.389 -9.406 -21.599 1.00 91.75 236 VAL A CA 1
ATOM 1711 C C . VAL A 1 236 ? 7.229 -8.568 -21.049 1.00 91.75 236 VAL A C 1
ATOM 1713 O O . VAL A 1 236 ? 6.405 -9.071 -20.287 1.00 91.75 236 VAL A O 1
ATOM 1716 N N . LEU A 1 237 ? 7.129 -7.299 -21.448 1.00 88.12 237 LEU A N 1
ATOM 1717 C CA . LEU A 1 237 ? 6.009 -6.431 -21.082 1.00 88.12 237 LEU A CA 1
ATOM 1718 C C . LEU A 1 237 ? 4.675 -6.942 -21.637 1.00 88.12 237 LEU A C 1
ATOM 1720 O O . LEU A 1 237 ? 3.681 -6.946 -20.915 1.00 88.12 237 LEU A O 1
ATOM 1724 N N . ALA A 1 238 ? 4.654 -7.424 -22.881 1.00 87.19 238 ALA A N 1
ATOM 1725 C CA . ALA A 1 238 ? 3.469 -8.050 -23.457 1.00 87.19 238 ALA A CA 1
ATOM 1726 C C . ALA A 1 238 ? 3.063 -9.310 -22.670 1.00 87.19 238 ALA A C 1
ATOM 1728 O O . ALA A 1 238 ? 1.888 -9.463 -22.340 1.00 87.19 238 ALA A O 1
ATOM 1729 N N . LEU A 1 239 ? 4.025 -10.161 -22.286 1.00 90.50 239 LEU A N 1
ATOM 1730 C CA . LEU A 1 239 ? 3.775 -11.327 -21.429 1.00 90.50 239 LEU A CA 1
ATOM 1731 C C . LEU A 1 239 ? 3.207 -10.932 -20.054 1.00 90.50 239 LEU A C 1
ATOM 1733 O O . LEU A 1 239 ? 2.254 -11.539 -19.576 1.00 90.50 239 LEU A O 1
ATOM 1737 N N . LEU A 1 240 ? 3.741 -9.888 -19.414 1.00 89.44 240 LEU A N 1
ATOM 1738 C CA . LEU A 1 240 ? 3.163 -9.364 -18.171 1.00 89.44 240 LEU A CA 1
ATOM 1739 C C . LEU A 1 240 ? 1.729 -8.867 -18.377 1.00 89.44 240 LEU A C 1
ATOM 1741 O O . LEU A 1 240 ? 0.866 -9.107 -17.533 1.00 89.44 240 LEU A O 1
ATOM 1745 N N . GLY A 1 241 ? 1.462 -8.221 -19.510 1.00 86.38 241 GLY A N 1
ATOM 1746 C CA . GLY A 1 241 ? 0.125 -7.802 -19.908 1.00 86.38 241 GLY A CA 1
ATOM 1747 C C . GLY A 1 241 ? -0.861 -8.964 -20.015 1.00 86.38 241 GLY A C 1
ATOM 1748 O O . GLY A 1 241 ? -1.948 -8.899 -19.448 1.00 86.38 241 GLY A O 1
ATOM 1749 N N . THR A 1 242 ? -0.490 -10.068 -20.667 1.00 88.06 242 THR A N 1
ATOM 1750 C CA . THR A 1 242 ? -1.388 -11.231 -20.791 1.00 88.06 242 THR A CA 1
ATOM 1751 C C . THR A 1 242 ? -1.702 -11.879 -19.440 1.00 88.06 242 THR A C 1
ATOM 1753 O O . THR A 1 242 ? -2.819 -12.355 -19.231 1.00 88.06 242 THR A O 1
ATOM 1756 N N . LEU A 1 243 ? -0.755 -11.864 -18.498 1.00 87.06 243 LEU A N 1
ATOM 1757 C CA . LEU A 1 243 ? -0.960 -12.370 -17.139 1.00 87.06 243 LEU A CA 1
ATOM 1758 C C . LEU A 1 243 ? -1.843 -11.437 -16.308 1.00 87.06 243 LEU A C 1
ATOM 1760 O O . LEU A 1 243 ? -2.785 -11.902 -15.667 1.00 87.06 243 LEU A O 1
ATOM 1764 N N . ARG A 1 244 ? -1.588 -10.124 -16.362 1.00 87.25 244 ARG A N 1
ATOM 1765 C CA . ARG A 1 244 ? -2.402 -9.099 -15.687 1.00 87.25 244 ARG A CA 1
ATOM 1766 C C . ARG A 1 244 ? -3.850 -9.116 -16.168 1.00 87.25 244 ARG A C 1
ATOM 1768 O O . ARG A 1 244 ? -4.748 -8.926 -15.361 1.00 87.25 244 ARG A O 1
ATOM 1775 N N . ALA A 1 245 ? -4.099 -9.426 -17.442 1.00 84.25 245 ALA A N 1
ATOM 1776 C CA . ALA A 1 245 ? -5.447 -9.474 -18.013 1.00 84.25 245 ALA A CA 1
ATOM 1777 C C . ALA A 1 245 ? -6.345 -10.547 -17.370 1.00 84.25 245 ALA A C 1
ATOM 1779 O O . ALA A 1 245 ? -7.564 -10.492 -17.499 1.00 84.25 245 ALA A O 1
ATOM 1780 N N . ARG A 1 246 ? -5.754 -11.528 -16.674 1.00 83.19 246 ARG A N 1
ATOM 1781 C CA . ARG A 1 246 ? -6.489 -12.551 -15.915 1.00 83.19 246 ARG A CA 1
ATOM 1782 C C . ARG A 1 246 ? -7.009 -12.024 -14.573 1.00 83.19 246 ARG A C 1
ATOM 1784 O O . ARG A 1 246 ? -7.856 -12.673 -13.963 1.00 83.19 246 ARG A O 1
ATOM 1791 N N . ALA A 1 247 ? -6.495 -10.888 -14.098 1.00 77.69 247 ALA A N 1
ATOM 1792 C CA . ALA A 1 247 ? -6.934 -10.251 -12.865 1.00 77.69 247 ALA A CA 1
ATOM 1793 C C . ALA A 1 247 ? -8.178 -9.372 -13.113 1.00 77.69 247 ALA A C 1
ATOM 1795 O O . ALA A 1 247 ? -8.284 -8.735 -14.160 1.00 77.69 247 ALA A O 1
ATOM 1796 N N . PRO A 1 248 ? -9.127 -9.314 -12.161 1.00 67.50 248 PRO A N 1
ATOM 1797 C CA . PRO A 1 248 ? -10.441 -8.710 -12.390 1.00 67.50 248 PRO A CA 1
ATOM 1798 C C . PRO A 1 248 ? -10.463 -7.171 -12.432 1.00 67.50 248 PRO A C 1
ATOM 1800 O O . PRO A 1 248 ? -11.428 -6.613 -12.951 1.00 67.50 248 PRO A O 1
ATOM 1803 N N . ALA A 1 249 ? -9.459 -6.471 -11.888 1.00 75.75 249 ALA A N 1
ATOM 1804 C CA . ALA A 1 249 ? -9.401 -5.005 -11.891 1.00 75.75 249 ALA A CA 1
ATOM 1805 C C . ALA A 1 249 ? -7.975 -4.470 -11.687 1.00 75.75 249 ALA A C 1
ATOM 1807 O O . ALA A 1 249 ? -7.145 -5.147 -11.080 1.00 75.75 249 ALA A O 1
ATOM 1808 N N . ALA A 1 250 ? -7.744 -3.226 -12.127 1.00 79.31 250 ALA A N 1
ATOM 1809 C CA . ALA A 1 250 ? -6.506 -2.500 -11.870 1.00 79.31 250 ALA A CA 1
ATOM 1810 C C . ALA A 1 250 ? -6.363 -2.149 -10.380 1.00 79.31 250 ALA A C 1
ATOM 1812 O O . ALA A 1 250 ? -7.252 -1.560 -9.766 1.00 79.31 250 ALA A O 1
ATOM 1813 N N . THR A 1 251 ? -5.215 -2.478 -9.807 1.00 83.31 251 THR A N 1
ATOM 1814 C CA . THR A 1 251 ? -4.836 -2.160 -8.428 1.00 83.31 251 THR A CA 1
ATOM 1815 C C . THR A 1 251 ? -3.994 -0.884 -8.357 1.00 83.31 251 THR A C 1
ATOM 1817 O O . THR A 1 251 ? -3.379 -0.455 -9.337 1.00 83.31 251 THR A O 1
ATOM 1820 N N . LEU A 1 252 ? -3.880 -0.293 -7.161 1.00 82.25 252 LEU A N 1
ATOM 1821 C CA . LEU A 1 252 ? -2.966 0.835 -6.924 1.00 82.25 252 LEU A CA 1
ATOM 1822 C C . LEU A 1 252 ? -1.502 0.482 -7.246 1.00 82.25 252 LEU A C 1
ATOM 1824 O O . LEU A 1 252 ? -0.754 1.335 -7.721 1.00 82.25 252 LEU A O 1
ATOM 1828 N N . ALA A 1 253 ? -1.105 -0.778 -7.041 1.00 82.50 253 ALA A N 1
ATOM 1829 C CA . ALA A 1 253 ? 0.223 -1.267 -7.400 1.00 82.50 253 ALA A CA 1
ATOM 1830 C C . ALA A 1 253 ? 0.434 -1.302 -8.924 1.00 82.50 253 ALA A C 1
ATOM 1832 O O . ALA A 1 253 ? 1.481 -0.885 -9.414 1.00 82.50 253 ALA A O 1
ATOM 1833 N N . GLU A 1 254 ? -0.568 -1.731 -9.696 1.00 84.38 254 GLU A N 1
ATOM 1834 C CA . GLU A 1 254 ? -0.495 -1.720 -11.163 1.00 84.38 254 GLU A CA 1
ATOM 1835 C C . GLU A 1 254 ? -0.477 -0.300 -11.726 1.00 84.38 254 GLU A C 1
ATOM 1837 O O . GLU A 1 254 ? 0.245 -0.033 -12.684 1.00 84.38 254 GLU A O 1
ATOM 1842 N N . ARG A 1 255 ? -1.197 0.638 -11.098 1.00 87.94 255 ARG A N 1
ATOM 1843 C CA . ARG A 1 255 ? -1.073 2.062 -11.425 1.00 87.94 255 ARG A CA 1
ATOM 1844 C C . ARG A 1 255 ? 0.344 2.577 -11.189 1.00 87.94 255 ARG A C 1
ATOM 1846 O O . ARG A 1 255 ? 0.894 3.237 -12.065 1.00 87.94 255 ARG A O 1
ATOM 1853 N N . ALA A 1 256 ? 0.940 2.276 -10.036 1.00 86.75 256 ALA A N 1
ATOM 1854 C CA . ALA A 1 256 ? 2.316 2.672 -9.752 1.00 86.75 256 ALA A CA 1
ATOM 1855 C C . ALA A 1 256 ? 3.300 2.073 -10.777 1.00 86.75 256 ALA A C 1
ATOM 1857 O O . ALA A 1 256 ? 4.178 2.785 -11.262 1.00 86.75 256 ALA A O 1
ATOM 1858 N N . SER A 1 257 ? 3.094 0.812 -11.179 1.00 86.25 257 SER A N 1
ATOM 1859 C CA . SER A 1 257 ? 3.864 0.151 -12.245 1.00 86.25 257 SER A CA 1
ATOM 1860 C C . SER A 1 257 ? 3.725 0.874 -13.588 1.00 86.25 257 SER A C 1
ATOM 1862 O O . SER A 1 257 ? 4.727 1.108 -14.258 1.00 86.25 257 SER A O 1
ATOM 1864 N N . LEU A 1 258 ? 2.506 1.269 -13.979 1.00 90.62 258 LEU A N 1
ATOM 1865 C CA . LEU A 1 258 ? 2.258 2.050 -15.196 1.00 90.62 258 LEU A CA 1
ATOM 1866 C C . LEU A 1 258 ? 2.987 3.400 -15.158 1.00 90.62 258 LEU A C 1
ATOM 1868 O O . LEU A 1 258 ? 3.637 3.776 -16.133 1.00 90.62 258 LEU A O 1
ATOM 1872 N N . GLU A 1 259 ? 2.910 4.121 -14.037 1.00 92.38 259 GLU A N 1
ATOM 1873 C CA . GLU A 1 259 ? 3.594 5.407 -13.872 1.00 92.38 259 GLU A CA 1
ATOM 1874 C C . GLU A 1 259 ? 5.123 5.261 -13.970 1.00 92.38 259 GLU A C 1
ATOM 1876 O O . GLU A 1 259 ? 5.786 6.047 -14.651 1.00 92.38 259 GLU A O 1
ATOM 1881 N N . GLU A 1 260 ? 5.696 4.250 -13.318 1.00 88.19 260 GLU A N 1
ATOM 1882 C CA . GLU A 1 260 ? 7.136 3.986 -13.354 1.00 88.19 260 GLU A CA 1
ATOM 1883 C C . GLU A 1 260 ? 7.611 3.596 -14.762 1.00 88.19 260 GLU A C 1
ATOM 1885 O O . GLU A 1 260 ? 8.602 4.132 -15.269 1.00 88.19 260 GLU A O 1
ATOM 1890 N N . GLU A 1 261 ? 6.886 2.699 -15.430 1.00 87.69 261 GLU A N 1
ATOM 1891 C CA . GLU A 1 261 ? 7.186 2.272 -16.796 1.00 87.69 261 GLU A CA 1
ATOM 1892 C C . GLU A 1 261 ? 7.093 3.437 -17.789 1.00 87.69 261 GLU A C 1
ATOM 1894 O O . GLU A 1 261 ? 8.006 3.630 -18.597 1.00 87.69 261 GLU A O 1
ATOM 1899 N N . ALA A 1 262 ? 6.052 4.266 -17.685 1.00 88.50 262 ALA A N 1
ATOM 1900 C CA . ALA A 1 262 ? 5.871 5.431 -18.541 1.00 88.50 262 ALA A CA 1
ATOM 1901 C C . ALA A 1 262 ? 6.993 6.469 -18.366 1.00 88.50 262 ALA A C 1
ATOM 1903 O O . ALA A 1 262 ? 7.561 6.930 -19.362 1.00 88.50 262 ALA A O 1
ATOM 1904 N N . ARG A 1 263 ? 7.373 6.793 -17.119 1.00 88.56 263 ARG A N 1
ATOM 1905 C CA . ARG A 1 263 ? 8.504 7.701 -16.843 1.00 88.56 263 ARG A CA 1
ATOM 1906 C C . ARG A 1 263 ? 9.806 7.147 -17.400 1.00 88.56 263 ARG A C 1
ATOM 1908 O O . ARG A 1 263 ? 10.572 7.884 -18.014 1.00 88.56 263 ARG A O 1
ATOM 1915 N N . ALA A 1 264 ? 10.042 5.848 -17.245 1.00 80.56 264 ALA A N 1
ATOM 1916 C CA . ALA A 1 264 ? 11.260 5.228 -17.742 1.00 80.56 264 ALA A CA 1
ATOM 1917 C C . ALA A 1 264 ? 11.347 5.204 -19.280 1.00 80.56 264 ALA A C 1
ATOM 1919 O O . ALA A 1 264 ? 12.446 5.206 -19.833 1.00 80.56 264 ALA A O 1
ATOM 1920 N N . PHE A 1 265 ? 10.211 5.221 -19.982 1.00 80.00 265 PHE A N 1
ATOM 1921 C CA . PHE A 1 265 ? 10.172 5.420 -21.433 1.00 80.00 265 PHE A CA 1
ATOM 1922 C C . PHE A 1 265 ? 10.313 6.882 -21.873 1.00 80.00 265 PHE A C 1
ATOM 1924 O O . PHE A 1 265 ? 10.466 7.130 -23.075 1.00 80.00 265 PHE A O 1
ATOM 1931 N N . GLY A 1 266 ? 10.341 7.820 -20.923 1.00 83.00 266 GLY A N 1
ATOM 1932 C CA . GLY A 1 266 ? 10.469 9.254 -21.163 1.00 83.00 266 GLY A CA 1
ATOM 1933 C C . GLY A 1 266 ? 9.141 9.945 -21.472 1.00 83.00 266 GLY A C 1
ATOM 1934 O O . GLY A 1 266 ? 9.143 10.988 -22.125 1.00 83.00 266 GLY A O 1
ATOM 1935 N N . PHE A 1 267 ? 8.011 9.366 -21.056 1.00 89.06 267 PHE A N 1
ATOM 1936 C CA . PHE A 1 267 ? 6.693 9.974 -21.232 1.00 89.06 267 PHE A CA 1
ATOM 1937 C C . PHE A 1 267 ? 6.342 10.935 -20.096 1.00 89.06 267 PHE A C 1
ATOM 1939 O O . PHE A 1 267 ? 6.824 10.805 -18.968 1.00 89.06 267 PHE A O 1
ATOM 1946 N N . THR A 1 268 ? 5.469 11.896 -20.397 1.00 91.19 268 THR A N 1
ATOM 1947 C CA . THR A 1 268 ? 4.873 12.771 -19.385 1.00 91.19 268 THR A CA 1
ATOM 1948 C C . THR A 1 268 ? 3.629 12.116 -18.801 1.00 91.19 268 THR A C 1
ATOM 1950 O O . THR A 1 268 ? 2.952 11.334 -19.469 1.00 91.19 268 THR A O 1
ATOM 1953 N N . LEU A 1 269 ? 3.329 12.423 -17.541 1.00 92.50 269 LEU A N 1
ATOM 1954 C CA . LEU A 1 269 ? 2.190 11.859 -16.826 1.00 92.50 269 LEU A CA 1
ATOM 1955 C C . LEU A 1 269 ? 1.314 12.969 -16.266 1.00 92.50 269 LEU A C 1
ATOM 1957 O O . LEU A 1 269 ? 1.815 13.899 -15.638 1.00 92.50 269 LEU A O 1
ATOM 1961 N N . GLU A 1 270 ? 0.008 12.827 -16.447 1.00 91.88 270 GLU A N 1
ATOM 1962 C CA . GLU A 1 270 ? -0.998 13.720 -15.885 1.00 91.88 270 GLU A CA 1
ATOM 1963 C C . GLU A 1 270 ? -2.150 12.880 -15.322 1.00 91.88 270 GLU A C 1
ATOM 1965 O O . GLU A 1 270 ? -2.750 12.063 -16.021 1.00 91.88 270 GLU A O 1
ATOM 1970 N N . ALA A 1 271 ? -2.457 13.053 -14.037 1.00 89.06 271 ALA A N 1
ATOM 1971 C CA . ALA A 1 271 ? -3.600 12.390 -13.421 1.00 89.06 271 ALA A CA 1
ATOM 1972 C C . ALA A 1 271 ? -4.880 13.167 -13.745 1.00 89.06 271 ALA A C 1
ATOM 1974 O O . ALA A 1 271 ? -4.979 14.348 -13.415 1.00 89.06 271 ALA A O 1
ATOM 1975 N N . LYS A 1 272 ? -5.864 12.491 -14.338 1.00 87.62 272 LYS A N 1
ATOM 1976 C CA . LYS A 1 272 ? -7.174 13.052 -14.672 1.00 87.62 272 LYS A CA 1
ATOM 1977 C C . LYS A 1 272 ? -8.294 12.329 -13.916 1.00 87.62 272 LYS A C 1
ATOM 1979 O O . LYS A 1 272 ? -8.091 11.192 -13.483 1.00 87.62 272 LYS A O 1
ATOM 1984 N N . PRO A 1 273 ? -9.470 12.958 -13.740 1.00 84.81 273 PRO A N 1
ATOM 1985 C CA . PRO A 1 273 ? -10.641 12.287 -13.174 1.00 84.81 273 PRO A CA 1
ATOM 1986 C C . PRO A 1 273 ? -11.005 10.996 -13.920 1.00 84.81 273 PRO A C 1
ATOM 1988 O O . PRO A 1 273 ? -11.436 10.025 -13.310 1.00 84.81 273 PRO A O 1
ATOM 1991 N N . GLU A 1 274 ? -10.785 10.972 -15.233 1.00 85.06 274 GLU A N 1
ATOM 1992 C CA . GLU A 1 274 ? -11.135 9.866 -16.121 1.00 85.06 274 GLU A CA 1
ATOM 1993 C C . GLU A 1 274 ? -10.047 8.782 -16.215 1.00 85.06 274 GLU A C 1
ATOM 1995 O O . GLU A 1 274 ? -10.258 7.777 -16.889 1.00 85.06 274 GLU A O 1
ATOM 2000 N N . GLY A 1 275 ? -8.876 8.974 -15.593 1.00 90.44 275 GLY A N 1
ATOM 2001 C CA . GLY A 1 275 ? -7.771 8.013 -15.642 1.00 90.44 275 GLY A CA 1
ATOM 2002 C C . GLY A 1 275 ? -6.378 8.645 -15.607 1.00 90.44 275 GLY A C 1
ATOM 2003 O O . GLY A 1 275 ? -6.199 9.822 -15.293 1.00 90.44 275 GLY A O 1
ATOM 2004 N N . LEU A 1 276 ? -5.362 7.854 -15.954 1.00 92.50 276 LEU A N 1
ATOM 2005 C CA . LEU A 1 276 ? -3.985 8.338 -16.082 1.00 92.50 276 LEU A CA 1
ATOM 2006 C C . LEU A 1 276 ? -3.673 8.664 -17.545 1.00 92.50 276 LEU A C 1
ATOM 2008 O O . LEU A 1 276 ? -3.738 7.784 -18.404 1.00 92.50 276 LEU A O 1
ATOM 2012 N N . LEU A 1 277 ? -3.319 9.918 -17.829 1.00 94.19 277 LEU A N 1
ATOM 2013 C CA . LEU A 1 277 ? -2.880 10.346 -19.152 1.00 94.19 277 LEU A CA 1
ATOM 2014 C C . LEU A 1 277 ? -1.360 10.213 -19.278 1.00 94.19 277 LEU A C 1
ATOM 2016 O O . LEU A 1 277 ? -0.608 10.812 -18.510 1.00 94.19 277 LEU A O 1
ATOM 2020 N N . VAL A 1 278 ? -0.928 9.470 -20.296 1.00 95.31 278 VAL A N 1
ATOM 2021 C CA . VAL A 1 278 ? 0.470 9.337 -20.714 1.00 95.31 278 VAL A CA 1
ATOM 2022 C C . VAL A 1 278 ? 0.684 10.171 -21.976 1.00 95.31 278 VAL A C 1
ATOM 2024 O O . VAL A 1 278 ? 0.149 9.846 -23.036 1.00 95.31 278 VAL A O 1
ATOM 2027 N N . GLY A 1 279 ? 1.435 11.263 -21.861 1.00 90.25 279 GLY A N 1
ATOM 2028 C CA . GLY A 1 279 ? 1.703 12.206 -22.946 1.00 90.25 279 GLY A CA 1
ATOM 2029 C C . GLY A 1 279 ? 3.047 11.975 -23.636 1.00 90.25 279 GLY A C 1
ATOM 2030 O O . GLY A 1 279 ? 4.023 11.521 -23.029 1.00 90.25 279 GLY A O 1
ATOM 2031 N N . VAL A 1 280 ? 3.113 12.324 -24.922 1.00 85.25 280 VAL A N 1
ATOM 2032 C CA . VAL A 1 280 ? 4.336 12.234 -25.729 1.00 85.25 280 VAL A CA 1
ATOM 2033 C C . VAL A 1 280 ? 4.862 13.632 -26.040 1.00 85.25 280 VAL A C 1
ATOM 2035 O O . VAL A 1 280 ? 4.239 14.388 -26.778 1.00 85.25 280 VAL A O 1
ATOM 2038 N N . ALA A 1 281 ? 6.048 13.966 -25.524 1.00 77.00 281 ALA A N 1
ATOM 2039 C CA . ALA A 1 281 ? 6.679 15.264 -25.781 1.00 77.00 281 ALA A CA 1
ATOM 2040 C C . ALA A 1 281 ? 7.203 15.408 -27.223 1.00 77.00 281 ALA A C 1
ATOM 2042 O O . ALA A 1 281 ? 7.242 16.510 -27.767 1.00 77.00 281 ALA A O 1
ATOM 2043 N N . ARG A 1 282 ? 7.642 14.302 -27.841 1.00 75.44 282 ARG A N 1
ATOM 2044 C CA . ARG A 1 282 ? 8.165 14.262 -29.217 1.00 75.44 282 ARG A CA 1
ATOM 2045 C C . ARG A 1 282 ? 7.615 13.034 -29.956 1.00 75.44 282 ARG A C 1
ATOM 2047 O O . ARG A 1 282 ? 8.119 11.934 -29.719 1.00 75.44 282 ARG A O 1
ATOM 2054 N N . PRO A 1 283 ? 6.581 13.187 -30.803 1.00 75.12 283 PRO A N 1
ATOM 2055 C CA . PRO A 1 283 ? 5.992 12.067 -31.529 1.00 75.12 283 PRO A CA 1
ATOM 2056 C C . PRO A 1 283 ? 6.977 11.479 -32.548 1.00 75.12 283 PRO A C 1
ATOM 2058 O O . PRO A 1 283 ? 7.803 12.188 -33.124 1.00 75.12 283 PRO A O 1
ATOM 2061 N N . GLY A 1 284 ? 6.890 10.169 -32.782 1.00 77.75 284 GLY A N 1
ATOM 2062 C CA . GLY A 1 284 ? 7.753 9.463 -33.727 1.00 77.75 284 GLY A CA 1
ATOM 2063 C C . GLY A 1 284 ? 7.769 7.954 -33.502 1.00 77.75 284 GLY A C 1
ATOM 2064 O O . GLY A 1 284 ? 7.333 7.461 -32.467 1.00 77.75 284 GLY A O 1
ATOM 2065 N N . THR A 1 285 ? 8.339 7.207 -34.449 1.00 73.56 285 THR A N 1
ATOM 2066 C CA . THR A 1 285 ? 8.242 5.737 -34.513 1.00 73.56 285 THR A CA 1
ATOM 2067 C C . THR A 1 285 ? 8.693 5.012 -33.240 1.00 73.56 285 THR A C 1
ATOM 2069 O O . THR A 1 285 ? 8.117 3.991 -32.872 1.00 73.56 285 THR A O 1
ATOM 2072 N N . VAL A 1 286 ? 9.730 5.509 -32.558 1.00 75.00 286 VAL A N 1
ATOM 2073 C CA . VAL A 1 286 ? 10.211 4.914 -31.297 1.00 75.00 286 VAL A CA 1
ATOM 2074 C C . VAL A 1 286 ? 9.208 5.149 -30.165 1.00 75.00 286 VAL A C 1
ATOM 2076 O O . VAL A 1 286 ? 8.906 4.220 -29.418 1.00 75.00 286 VAL A O 1
ATOM 2079 N N . ALA A 1 287 ? 8.662 6.364 -30.062 1.00 78.62 287 ALA A N 1
ATOM 2080 C CA . ALA A 1 287 ? 7.629 6.693 -29.084 1.00 78.62 287 ALA A CA 1
ATOM 2081 C C . ALA A 1 287 ? 6.350 5.881 -29.342 1.00 78.62 287 ALA A C 1
ATOM 2083 O O . ALA A 1 287 ? 5.800 5.312 -28.404 1.00 78.62 287 ALA A O 1
ATOM 2084 N N . ASP A 1 288 ? 5.948 5.734 -30.608 1.00 84.31 288 ASP A N 1
ATOM 2085 C CA . ASP A 1 288 ? 4.776 4.952 -31.015 1.00 84.31 288 ASP A CA 1
ATOM 2086 C C . ASP A 1 288 ? 4.922 3.474 -30.601 1.00 84.31 288 ASP A C 1
ATOM 2088 O O . ASP A 1 288 ? 4.015 2.900 -29.999 1.00 84.31 288 ASP A O 1
ATOM 2092 N N . LYS A 1 289 ? 6.094 2.864 -30.847 1.00 82.50 289 LYS A N 1
ATOM 2093 C CA . LYS A 1 289 ? 6.403 1.481 -30.427 1.00 82.50 289 LYS A CA 1
ATOM 2094 C C . LYS A 1 289 ? 6.380 1.303 -28.908 1.00 82.50 289 LYS A C 1
ATOM 2096 O O . LYS A 1 289 ? 5.885 0.287 -28.425 1.00 82.50 289 LYS A O 1
ATOM 2101 N N . ARG A 1 290 ? 6.913 2.271 -28.157 1.00 86.00 290 ARG A N 1
ATOM 2102 C CA . ARG A 1 290 ? 6.920 2.243 -26.685 1.00 86.00 290 ARG A CA 1
ATOM 2103 C C . ARG A 1 290 ? 5.522 2.423 -26.103 1.00 86.00 290 ARG A C 1
ATOM 2105 O O . ARG A 1 290 ? 5.172 1.700 -25.178 1.00 86.00 290 ARG A O 1
ATOM 2112 N N . LEU A 1 291 ? 4.708 3.314 -26.672 1.00 89.81 291 LEU A N 1
ATOM 2113 C CA . LEU A 1 291 ? 3.297 3.443 -26.306 1.00 89.81 291 LEU A CA 1
ATOM 2114 C C . LEU A 1 291 ? 2.528 2.152 -26.594 1.00 89.81 291 LEU A C 1
ATOM 2116 O O . LEU A 1 291 ? 1.786 1.692 -25.734 1.00 89.81 291 LEU A O 1
ATOM 2120 N N . GLY A 1 292 ? 2.738 1.538 -27.761 1.00 88.75 292 GLY A N 1
ATOM 2121 C CA . GLY A 1 292 ? 2.120 0.255 -28.098 1.00 88.75 292 GLY A CA 1
ATOM 2122 C C . GLY A 1 292 ? 2.449 -0.844 -27.083 1.00 88.75 292 GLY A C 1
ATOM 2123 O O . GLY A 1 292 ? 1.546 -1.527 -26.605 1.00 88.75 292 GLY A O 1
ATOM 2124 N N . ALA A 1 293 ? 3.721 -0.957 -26.688 1.00 88.94 293 ALA A N 1
ATOM 2125 C CA . ALA A 1 293 ? 4.151 -1.899 -25.654 1.00 88.94 293 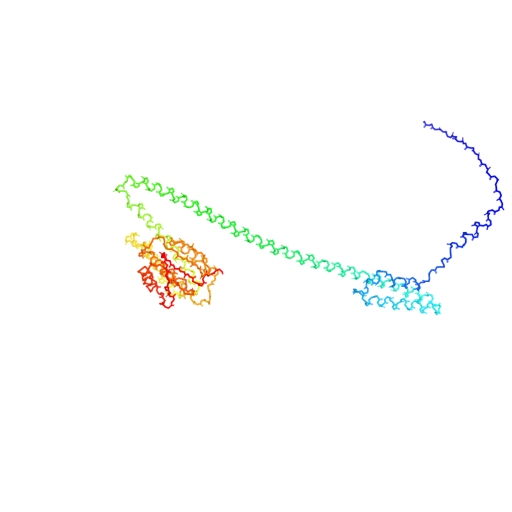ALA A CA 1
ATOM 2126 C C . ALA A 1 293 ? 3.559 -1.579 -24.270 1.00 88.94 293 ALA A C 1
ATOM 2128 O O . ALA A 1 293 ? 3.165 -2.492 -23.549 1.00 88.94 293 ALA A O 1
ATOM 2129 N N . LEU A 1 294 ? 3.445 -0.296 -23.915 1.00 92.38 294 LEU A N 1
ATOM 2130 C CA . LEU A 1 294 ? 2.833 0.130 -22.656 1.00 92.38 294 LEU A CA 1
ATOM 2131 C C . LEU A 1 294 ? 1.335 -0.223 -22.606 1.00 92.38 294 LEU A C 1
ATOM 2133 O O . LEU A 1 294 ? 0.853 -0.709 -21.588 1.00 92.38 294 LEU A O 1
ATOM 2137 N N . ILE A 1 295 ? 0.602 -0.046 -23.713 1.00 92.94 295 ILE A N 1
ATOM 2138 C CA . ILE A 1 295 ? -0.816 -0.438 -23.816 1.00 92.94 295 ILE A CA 1
ATOM 2139 C C . ILE A 1 295 ? -0.982 -1.961 -23.696 1.00 92.94 295 ILE A C 1
ATOM 2141 O O . ILE A 1 295 ? -1.940 -2.432 -23.077 1.00 92.94 295 ILE A O 1
ATOM 2145 N N . ALA A 1 296 ? -0.057 -2.733 -24.274 1.00 90.00 296 ALA A N 1
ATOM 2146 C CA . ALA A 1 296 ? -0.054 -4.189 -24.156 1.00 90.00 296 ALA A CA 1
ATOM 2147 C C . ALA A 1 296 ? 0.190 -4.645 -22.709 1.00 90.00 296 ALA A C 1
ATOM 2149 O O . ALA A 1 296 ? -0.518 -5.522 -22.222 1.00 90.00 296 ALA A O 1
ATOM 2150 N N . ALA A 1 297 ? 1.131 -4.011 -22.004 1.00 89.62 297 ALA A N 1
ATOM 2151 C CA . ALA A 1 297 ? 1.516 -4.361 -20.636 1.00 89.62 297 ALA A CA 1
ATOM 2152 C C . ALA A 1 297 ? 0.460 -4.042 -19.566 1.00 89.62 297 ALA A C 1
ATOM 2154 O O . ALA A 1 297 ? 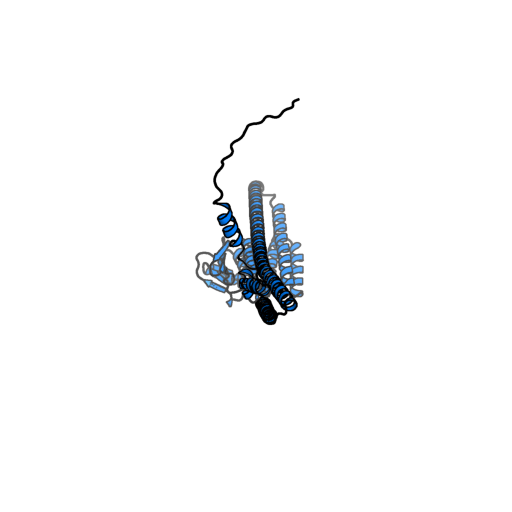0.490 -4.621 -18.475 1.00 89.62 297 ALA A O 1
ATOM 2155 N N . HIS A 1 298 ? -0.450 -3.111 -19.862 1.00 91.06 298 HIS A N 1
ATOM 2156 C CA . HIS A 1 298 ? -1.469 -2.601 -18.940 1.00 91.06 298 HIS A CA 1
ATOM 2157 C C . HIS A 1 298 ? -2.868 -2.869 -19.509 1.00 91.06 298 HIS A C 1
ATOM 2159 O O . HIS A 1 298 ? -3.479 -2.013 -20.164 1.00 91.06 298 HIS A O 1
ATOM 2165 N N . PRO A 1 299 ? -3.376 -4.101 -19.319 1.00 86.88 299 PRO A N 1
ATOM 2166 C CA . PRO A 1 299 ? -4.542 -4.607 -20.027 1.00 86.88 299 PRO A CA 1
ATOM 2167 C C . PRO A 1 299 ? -5.886 -4.133 -19.463 1.00 86.88 299 PRO A C 1
ATOM 2169 O O . PRO A 1 299 ? -6.935 -4.398 -20.051 1.00 86.88 299 PRO A O 1
ATOM 2172 N N . HIS A 1 300 ? -5.876 -3.427 -18.337 1.00 87.00 300 HIS A N 1
ATOM 2173 C CA . HIS A 1 300 ? -7.098 -3.070 -17.634 1.00 87.00 300 HIS A CA 1
ATOM 2174 C C . HIS A 1 300 ? -7.805 -1.895 -18.316 1.00 87.00 300 HIS A C 1
ATOM 2176 O O . HIS A 1 300 ? -7.238 -0.815 -18.488 1.00 87.00 300 HIS A O 1
ATOM 2182 N N . GLY A 1 301 ? -9.063 -2.114 -18.708 1.00 83.62 301 GLY A N 1
ATOM 2183 C CA . GLY A 1 301 ? -9.925 -1.111 -19.341 1.00 83.62 301 GLY A CA 1
ATOM 2184 C C . GLY A 1 301 ? -9.523 -0.701 -20.760 1.00 83.62 301 GLY A C 1
ATOM 2185 O O . GLY A 1 301 ? -8.601 -1.252 -21.370 1.00 83.62 301 GLY A O 1
ATOM 2186 N N . ALA A 1 302 ? -10.263 0.270 -21.299 1.00 87.12 302 ALA A N 1
ATOM 2187 C CA . ALA A 1 302 ? -9.997 0.847 -22.610 1.00 87.12 302 ALA A CA 1
ATOM 2188 C C . ALA A 1 302 ? -8.845 1.866 -22.549 1.00 87.12 302 ALA A C 1
ATOM 2190 O O . ALA A 1 302 ? -8.764 2.678 -21.622 1.00 87.12 302 ALA A O 1
ATOM 2191 N N . ALA A 1 303 ? -7.988 1.840 -23.568 1.00 92.06 303 ALA A N 1
ATOM 2192 C CA . ALA A 1 303 ? -6.990 2.865 -23.834 1.00 92.06 303 ALA A CA 1
ATOM 2193 C C . ALA A 1 303 ? -7.569 3.871 -24.837 1.00 92.06 303 ALA A C 1
ATOM 2195 O O . ALA A 1 303 ? -7.936 3.503 -25.956 1.00 92.06 303 ALA A O 1
ATOM 2196 N N . VAL A 1 304 ? -7.662 5.140 -24.445 1.00 94.81 304 VAL A N 1
ATOM 2197 C CA . VAL A 1 304 ? -8.165 6.204 -25.321 1.00 94.81 304 VAL A CA 1
ATOM 2198 C C . VAL A 1 304 ? -6.981 6.941 -25.937 1.00 94.81 304 VAL A C 1
ATOM 2200 O O . VAL A 1 304 ? -6.211 7.595 -25.235 1.00 94.81 304 VAL A O 1
ATOM 2203 N N . LEU A 1 305 ? -6.828 6.824 -27.254 1.00 94.25 305 LEU A N 1
ATOM 2204 C CA . LEU A 1 305 ? -5.796 7.500 -28.031 1.00 94.25 305 LEU A CA 1
ATOM 2205 C C . LEU A 1 305 ? -6.219 8.951 -28.283 1.00 94.25 305 LEU A C 1
ATOM 2207 O O . LEU A 1 305 ? -7.259 9.200 -28.894 1.00 94.25 305 LEU A O 1
ATOM 2211 N N . LEU A 1 306 ? -5.394 9.898 -27.841 1.00 91.94 306 LEU A N 1
ATOM 2212 C CA . LEU A 1 306 ? -5.581 11.341 -27.998 1.00 91.94 306 LEU A CA 1
ATOM 2213 C C . LEU A 1 306 ? -4.549 11.904 -28.977 1.00 91.94 306 LEU A C 1
ATOM 2215 O O . LEU A 1 306 ? -3.435 11.393 -29.066 1.00 91.94 306 LEU A O 1
ATOM 2219 N N . GLY A 1 307 ? -4.907 12.969 -29.695 1.00 90.94 307 GLY A N 1
ATOM 2220 C CA . GLY A 1 307 ? -4.010 13.667 -30.624 1.00 90.94 307 GLY A CA 1
ATOM 2221 C C . GLY A 1 307 ? -4.481 13.618 -32.079 1.00 90.94 307 GLY A C 1
ATOM 2222 O O . GLY A 1 307 ? -5.577 13.128 -32.351 1.00 90.94 307 GLY A O 1
ATOM 2223 N N . PRO A 1 308 ? -3.682 14.108 -33.041 1.00 86.88 308 PRO A N 1
ATOM 2224 C CA . PRO A 1 308 ? -4.046 14.128 -34.458 1.00 86.88 308 PRO A CA 1
ATOM 2225 C C . PRO A 1 308 ? -4.292 12.726 -35.043 1.00 86.88 308 PRO A C 1
ATOM 2227 O O . PRO A 1 308 ? -3.562 11.779 -34.752 1.00 86.88 308 PRO A O 1
ATOM 2230 N N . LYS A 1 309 ? -5.272 12.593 -35.952 1.00 87.56 309 LYS A N 1
ATOM 2231 C CA . LYS A 1 309 ? -5.704 11.304 -36.541 1.00 87.56 309 LYS A CA 1
ATOM 2232 C C . LYS A 1 309 ? -4.555 10.454 -37.104 1.00 87.56 309 LYS A C 1
ATOM 2234 O O . LYS A 1 309 ? -4.535 9.242 -36.904 1.00 87.56 309 LYS A O 1
ATOM 2239 N N . ALA A 1 310 ? -3.605 11.078 -37.804 1.00 84.44 310 ALA A N 1
ATOM 2240 C CA . ALA A 1 310 ? -2.459 10.375 -38.382 1.00 84.44 310 ALA A CA 1
ATOM 2241 C C . ALA A 1 310 ? -1.544 9.768 -37.304 1.00 84.44 310 ALA A C 1
ATOM 2243 O O . ALA A 1 310 ? -1.032 8.667 -37.480 1.00 84.44 310 ALA A O 1
ATOM 2244 N N . GLU A 1 311 ? -1.371 10.454 -36.175 1.00 86.31 311 GLU A N 1
ATOM 2245 C CA . GLU A 1 311 ? -0.540 9.982 -35.066 1.00 86.31 311 GLU A CA 1
ATOM 2246 C C . GLU A 1 311 ? -1.242 8.871 -34.285 1.00 86.31 311 GLU A C 1
ATOM 2248 O O . GLU A 1 311 ? -0.630 7.836 -34.015 1.00 86.31 311 GLU A O 1
ATOM 2253 N N . ARG A 1 312 ? -2.553 9.014 -34.040 1.00 91.69 312 ARG A N 1
ATOM 2254 C CA . ARG A 1 312 ? -3.378 7.950 -33.442 1.00 91.69 312 ARG A CA 1
ATOM 2255 C C . ARG A 1 312 ? -3.316 6.661 -34.260 1.00 91.69 312 ARG A C 1
ATOM 2257 O O . ARG A 1 312 ? -3.160 5.584 -33.693 1.00 91.69 312 ARG A O 1
ATOM 2264 N N . ALA A 1 313 ? -3.370 6.758 -35.590 1.00 89.19 313 ALA A N 1
ATOM 2265 C CA . ALA A 1 313 ? -3.257 5.598 -36.472 1.00 89.19 313 ALA A CA 1
ATOM 2266 C C . ALA A 1 313 ? -1.901 4.877 -36.335 1.00 89.19 313 ALA A C 1
ATOM 2268 O O . ALA A 1 313 ? -1.870 3.646 -36.326 1.00 89.19 313 ALA A O 1
ATOM 2269 N N . ARG A 1 314 ? -0.791 5.615 -36.173 1.00 90.06 314 ARG A N 1
ATOM 2270 C CA . ARG A 1 314 ? 0.539 5.017 -35.951 1.00 90.06 314 ARG A CA 1
ATOM 2271 C C . ARG A 1 314 ? 0.635 4.310 -34.602 1.00 90.06 314 ARG A C 1
ATOM 2273 O O . ARG A 1 314 ? 1.094 3.171 -34.557 1.00 90.06 314 ARG A O 1
ATOM 2280 N N . VAL A 1 315 ? 0.165 4.945 -33.526 1.00 91.06 315 VAL A N 1
ATOM 2281 C CA . VAL A 1 315 ? 0.149 4.331 -32.186 1.00 91.06 315 VAL A CA 1
ATOM 2282 C C . VAL A 1 315 ? -0.747 3.094 -32.170 1.00 91.06 315 VAL A C 1
ATOM 2284 O O . VAL A 1 315 ? -0.347 2.062 -31.642 1.00 91.06 315 VAL A O 1
ATOM 2287 N N . ARG A 1 316 ? -1.916 3.148 -32.819 1.00 93.62 316 ARG A N 1
ATOM 2288 C CA . ARG A 1 316 ? -2.812 1.994 -32.968 1.00 93.62 316 ARG A CA 1
ATOM 2289 C C . ARG A 1 316 ? -2.127 0.838 -33.693 1.00 93.62 316 ARG A C 1
ATOM 2291 O O . ARG A 1 316 ? -2.180 -0.287 -33.209 1.00 93.62 316 ARG A O 1
ATOM 2298 N N . ALA A 1 317 ? -1.453 1.106 -34.811 1.00 91.19 317 ALA A N 1
ATOM 2299 C CA . ALA A 1 317 ? -0.703 0.082 -35.536 1.00 91.19 317 ALA A CA 1
ATOM 2300 C C . ALA A 1 317 ? 0.430 -0.514 -34.678 1.00 91.19 317 ALA A C 1
ATOM 2302 O O . ALA A 1 317 ? 0.634 -1.726 -34.678 1.00 91.19 317 ALA A O 1
ATOM 2303 N N . ALA A 1 318 ? 1.133 0.317 -33.903 1.00 88.69 318 ALA A N 1
ATOM 2304 C CA . ALA A 1 318 ? 2.173 -0.138 -32.985 1.00 88.69 318 ALA A CA 1
ATOM 2305 C C . ALA A 1 318 ? 1.617 -0.992 -31.831 1.00 88.69 318 ALA A C 1
ATOM 2307 O O . ALA A 1 318 ? 2.224 -1.997 -31.471 1.00 88.69 318 ALA A O 1
ATOM 2308 N N . ALA A 1 319 ? 0.458 -0.629 -31.281 1.00 89.81 319 ALA A N 1
ATOM 2309 C CA . ALA A 1 319 ? -0.236 -1.396 -30.251 1.00 89.81 319 ALA A CA 1
ATOM 2310 C C . ALA A 1 319 ? -0.745 -2.743 -30.790 1.00 89.81 319 ALA A C 1
ATOM 2312 O O . ALA A 1 319 ? -0.551 -3.772 -30.151 1.00 89.81 319 ALA A O 1
ATOM 2313 N N . GLN A 1 320 ? -1.315 -2.770 -31.998 1.00 91.88 320 GLN A N 1
ATOM 2314 C CA . GLN A 1 320 ? -1.710 -4.016 -32.666 1.00 91.88 320 GLN A CA 1
ATOM 2315 C C . GLN A 1 320 ? -0.503 -4.923 -32.932 1.00 91.88 320 GLN A C 1
ATOM 2317 O O .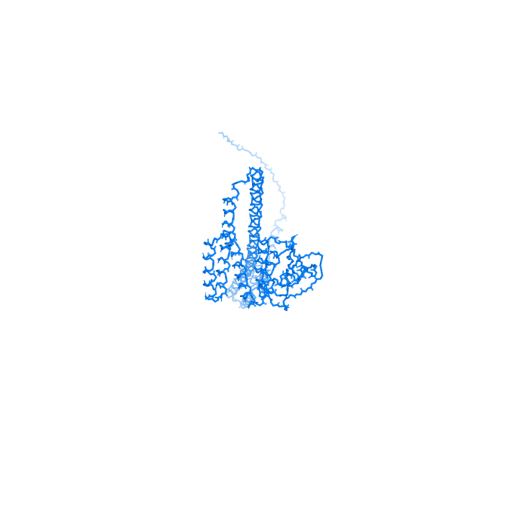 GLN A 1 320 ? -0.572 -6.123 -32.682 1.00 91.88 320 GLN A O 1
ATOM 2322 N N . ALA A 1 321 ? 0.625 -4.356 -33.371 1.00 87.38 321 ALA A N 1
ATOM 2323 C CA . ALA A 1 321 ? 1.874 -5.099 -33.531 1.00 87.38 321 ALA A CA 1
ATOM 2324 C C . ALA A 1 321 ? 2.424 -5.640 -32.196 1.00 87.38 321 ALA A C 1
ATOM 2326 O O . ALA A 1 321 ? 3.156 -6.625 -32.199 1.00 87.38 321 ALA A O 1
ATOM 2327 N N . ALA A 1 322 ? 2.060 -5.021 -31.069 1.00 84.38 322 ALA A N 1
ATOM 2328 C CA . ALA A 1 322 ? 2.361 -5.488 -29.716 1.00 84.38 322 ALA A CA 1
ATOM 2329 C C . ALA A 1 322 ? 1.295 -6.449 -29.142 1.00 84.38 322 ALA A C 1
ATOM 2331 O O . ALA A 1 322 ? 1.375 -6.814 -27.973 1.00 84.38 322 ALA A O 1
ATOM 2332 N N . GLY A 1 323 ? 0.299 -6.859 -29.939 1.00 84.69 323 GLY A N 1
ATOM 2333 C CA . GLY A 1 323 ? -0.726 -7.830 -29.541 1.00 84.69 323 GLY A CA 1
ATOM 2334 C C . GLY A 1 323 ? -1.978 -7.237 -28.884 1.00 84.69 323 GLY A C 1
ATOM 2335 O O . GLY A 1 323 ? -2.779 -7.981 -28.327 1.00 84.69 323 GLY A O 1
ATOM 2336 N N . VAL A 1 324 ? -2.180 -5.916 -28.936 1.00 87.19 324 VAL A N 1
ATOM 2337 C CA . VAL A 1 324 ? -3.376 -5.270 -28.371 1.00 87.19 324 VAL A CA 1
ATOM 2338 C C . VAL A 1 324 ? -4.587 -5.468 -29.285 1.00 87.19 324 VAL A C 1
ATOM 2340 O O . VAL A 1 324 ? -4.563 -5.109 -30.465 1.00 87.19 324 VAL A O 1
ATOM 2343 N N . GLU A 1 325 ? -5.686 -5.968 -28.721 1.00 87.62 325 GLU A N 1
ATOM 2344 C CA . GLU A 1 325 ? -6.955 -6.127 -29.433 1.00 87.62 325 GLU A CA 1
ATOM 2345 C C . GLU A 1 325 ? -7.575 -4.781 -29.842 1.00 87.62 325 GLU A C 1
ATOM 2347 O O . GLU A 1 325 ? -7.636 -3.827 -29.063 1.00 87.62 325 GLU A O 1
ATOM 2352 N N . SER A 1 326 ? -8.127 -4.715 -31.057 1.00 84.19 326 SER A N 1
ATOM 2353 C CA . SER A 1 326 ? -8.705 -3.478 -31.607 1.00 84.19 326 SER A CA 1
ATOM 2354 C C . SER A 1 326 ? -9.853 -2.906 -30.765 1.00 84.19 326 SER A C 1
ATOM 2356 O O . SER A 1 326 ? -10.013 -1.688 -30.721 1.00 84.19 326 SER A O 1
ATOM 2358 N N . GLY A 1 327 ? -10.618 -3.764 -30.079 1.00 84.62 327 GLY A N 1
ATOM 2359 C CA . GLY A 1 327 ? -11.732 -3.365 -29.212 1.00 84.62 327 GLY A CA 1
ATOM 2360 C C . GLY A 1 327 ? -11.309 -2.664 -27.917 1.00 84.62 327 GLY A C 1
ATOM 2361 O O . GLY A 1 327 ? -12.130 -1.996 -27.298 1.00 84.62 327 GLY A O 1
ATOM 2362 N N . ARG A 1 328 ? -10.030 -2.754 -27.527 1.00 86.75 328 ARG A N 1
ATOM 2363 C CA . ARG A 1 328 ? -9.493 -2.064 -26.344 1.00 86.75 328 ARG A CA 1
ATOM 2364 C C . ARG A 1 328 ? -9.077 -0.621 -26.604 1.00 86.75 328 ARG A C 1
ATOM 2366 O O . ARG A 1 328 ? -8.797 0.100 -25.650 1.00 86.75 328 ARG A O 1
ATOM 2373 N N . MET A 1 329 ? -9.009 -0.198 -27.865 1.00 93.00 329 MET A N 1
ATOM 2374 C CA . MET A 1 329 ? -8.520 1.127 -28.238 1.00 93.00 329 MET A CA 1
ATOM 2375 C C . MET A 1 329 ? -9.640 1.993 -28.801 1.00 93.00 329 MET A C 1
ATOM 2377 O O . MET A 1 329 ? -10.133 1.746 -29.907 1.00 93.00 329 MET A O 1
ATOM 2381 N N . ALA A 1 330 ? -9.974 3.059 -28.082 1.00 92.25 330 ALA A N 1
ATOM 2382 C CA . ALA A 1 330 ? -10.864 4.111 -28.555 1.00 92.25 330 ALA A CA 1
ATOM 2383 C C . ALA A 1 330 ? -10.050 5.318 -29.039 1.00 92.25 330 ALA A C 1
ATOM 2385 O O . ALA A 1 330 ? -8.941 5.553 -28.570 1.00 92.25 330 ALA A O 1
ATOM 2386 N N . ASP A 1 331 ? -10.607 6.085 -29.969 1.00 91.38 331 ASP A N 1
ATOM 2387 C CA . ASP A 1 331 ? -10.032 7.359 -30.394 1.00 91.38 331 ASP A CA 1
ATOM 2388 C C . ASP A 1 331 ? -10.836 8.494 -29.764 1.00 91.38 331 ASP A C 1
ATOM 2390 O O . ASP A 1 331 ? -12.066 8.457 -29.763 1.00 91.38 331 ASP A O 1
ATOM 2394 N N . ALA A 1 332 ? -10.147 9.527 -29.292 1.00 88.75 332 ALA A N 1
ATOM 2395 C CA . ALA A 1 332 ? -10.766 10.798 -28.956 1.00 88.75 332 ALA A CA 1
ATOM 2396 C C . ALA A 1 332 ? -9.929 11.954 -29.508 1.00 88.75 332 ALA A C 1
ATOM 2398 O O . ALA A 1 332 ? -8.713 11.853 -29.705 1.00 88.75 332 ALA A O 1
ATOM 2399 N N . ASP A 1 333 ? -10.603 13.058 -29.814 1.00 82.00 333 ASP A N 1
ATOM 2400 C CA . ASP A 1 333 ? -9.930 14.229 -30.351 1.00 82.00 333 ASP A CA 1
ATOM 2401 C C . ASP A 1 333 ? -9.140 14.956 -29.261 1.00 82.00 333 ASP A C 1
ATOM 2403 O O . ASP A 1 333 ? -9.555 15.068 -28.109 1.00 82.00 333 ASP A O 1
ATOM 2407 N N . GLY A 1 334 ? -7.960 15.439 -29.640 1.00 75.38 334 GLY A N 1
ATOM 2408 C CA . GLY A 1 334 ? -7.039 16.124 -28.747 1.00 75.38 334 GLY A CA 1
ATOM 2409 C C . GLY A 1 334 ? -5.962 16.851 -29.540 1.00 75.38 334 GLY A C 1
ATOM 2410 O O . GLY A 1 334 ? -5.654 16.478 -30.673 1.00 75.38 334 GLY A O 1
ATOM 2411 N N . GLN A 1 335 ? -5.399 17.904 -28.949 1.00 71.12 335 GLN A N 1
ATOM 2412 C CA . GLN A 1 335 ? -4.358 18.712 -29.593 1.00 71.12 335 GLN A CA 1
ATOM 2413 C C . GLN A 1 335 ? -2.955 18.097 -29.471 1.00 71.12 335 GLN A C 1
ATOM 2415 O O . GLN A 1 335 ? -2.099 18.381 -30.302 1.00 71.12 335 GLN A O 1
ATOM 2420 N N . ALA A 1 336 ? -2.725 17.238 -28.473 1.00 78.75 336 ALA A N 1
ATOM 2421 C CA . ALA A 1 336 ? -1.437 16.599 -28.209 1.00 78.75 336 ALA A CA 1
ATOM 2422 C C . ALA A 1 336 ? -1.563 15.070 -28.212 1.00 78.75 336 ALA A C 1
ATOM 2424 O O . ALA A 1 336 ? -2.592 14.533 -27.794 1.00 78.75 336 ALA A O 1
ATOM 2425 N N . LEU A 1 337 ? -0.511 14.384 -28.674 1.00 87.38 337 LEU A N 1
ATOM 2426 C CA . LEU A 1 337 ? -0.447 12.924 -28.686 1.00 87.38 337 LEU A CA 1
ATOM 2427 C C . LEU A 1 337 ? -0.338 12.372 -27.265 1.00 87.38 337 LEU A C 1
ATOM 2429 O O . LEU A 1 337 ? 0.576 12.721 -26.511 1.00 87.38 337 LEU A O 1
ATOM 2433 N N . GLY A 1 338 ? -1.240 11.458 -26.927 1.00 90.56 338 GLY A N 1
ATOM 2434 C CA . GLY A 1 338 ? -1.203 10.758 -25.654 1.00 90.56 338 GLY A CA 1
ATOM 2435 C C . GLY A 1 338 ? -2.158 9.578 -25.601 1.00 90.56 338 GLY A C 1
ATOM 2436 O O . GLY A 1 338 ? -2.940 9.339 -26.521 1.00 90.56 338 GLY A O 1
ATOM 2437 N N . VAL A 1 339 ? -2.080 8.834 -24.506 1.00 94.38 339 VAL A N 1
ATOM 2438 C CA . VAL A 1 339 ? -2.940 7.684 -24.234 1.00 94.38 339 VAL A CA 1
ATOM 2439 C C . VAL A 1 339 ? -3.506 7.824 -22.830 1.00 94.38 339 VAL A C 1
ATOM 2441 O O . VAL A 1 339 ? -2.752 7.923 -21.863 1.00 94.38 339 VAL A O 1
ATOM 2444 N N . LEU A 1 340 ? -4.831 7.850 -22.719 1.00 94.25 340 LEU A N 1
ATOM 2445 C CA . LEU A 1 340 ? -5.534 7.833 -21.442 1.00 94.25 340 LEU A CA 1
ATOM 2446 C C . LEU A 1 340 ? -5.882 6.388 -21.069 1.00 94.25 340 LEU A C 1
ATOM 2448 O O . LEU A 1 340 ? -6.583 5.697 -21.810 1.00 94.25 340 LEU A O 1
ATOM 2452 N N . PHE A 1 341 ? -5.411 5.957 -19.904 1.00 93.56 341 PHE A N 1
ATOM 2453 C CA . PHE A 1 341 ? -5.689 4.647 -19.323 1.00 93.56 341 PHE A CA 1
ATOM 2454 C C . PHE A 1 341 ? -6.859 4.756 -18.339 1.00 93.56 341 PHE A C 1
ATOM 2456 O O . PHE A 1 341 ? -6.675 5.125 -17.176 1.00 93.56 341 PHE A O 1
ATOM 2463 N N . ALA A 1 342 ? -8.072 4.448 -18.810 1.00 88.38 342 ALA A N 1
ATOM 2464 C CA . ALA A 1 342 ? -9.310 4.742 -18.082 1.00 88.38 342 ALA A CA 1
ATOM 2465 C C . ALA A 1 342 ? -9.501 3.916 -16.794 1.00 88.38 342 ALA A C 1
ATOM 2467 O O . ALA A 1 342 ? -10.073 4.403 -15.824 1.00 88.38 342 ALA A O 1
ATOM 2468 N N . ALA A 1 343 ? -8.985 2.683 -16.740 1.00 85.94 343 ALA A N 1
ATOM 2469 C CA . ALA A 1 343 ? -9.097 1.834 -15.545 1.00 85.94 343 ALA A CA 1
ATOM 2470 C C . ALA A 1 343 ? -8.197 2.274 -14.376 1.00 85.94 343 ALA A C 1
ATOM 2472 O O . ALA A 1 343 ? -8.259 1.680 -13.307 1.00 85.94 343 ALA A O 1
ATOM 2473 N N . TYR A 1 344 ? -7.358 3.294 -14.573 1.00 85.31 344 TYR A N 1
ATOM 2474 C CA . TYR A 1 344 ? -6.333 3.723 -13.619 1.00 85.31 344 TYR A CA 1
ATOM 2475 C C . TYR A 1 344 ? -6.662 5.093 -12.995 1.00 85.31 344 TYR A C 1
ATOM 2477 O O . TYR A 1 344 ? -5.763 5.874 -12.666 1.00 85.31 344 TYR A O 1
ATOM 2485 N N . ALA A 1 345 ? -7.957 5.398 -12.849 1.00 80.62 345 ALA A N 1
ATOM 2486 C CA . ALA A 1 345 ? -8.451 6.557 -12.103 1.00 80.62 345 ALA A CA 1
ATOM 2487 C C . ALA A 1 345 ? -8.073 6.470 -10.605 1.00 80.62 345 ALA A C 1
ATOM 2489 O O . ALA A 1 345 ? -7.610 5.432 -10.128 1.00 80.62 345 ALA A O 1
ATOM 2490 N N . LYS A 1 346 ? -8.144 7.598 -9.886 1.00 62.66 346 LYS A N 1
ATOM 2491 C CA . LYS A 1 346 ? -7.882 7.648 -8.433 1.00 62.66 346 LYS A CA 1
ATOM 2492 C C . LYS A 1 346 ? -9.057 7.097 -7.638 1.00 62.66 346 LYS A C 1
ATOM 2494 O O . LYS A 1 346 ? -10.198 7.402 -8.039 1.00 62.66 346 LYS A O 1
#

Foldseek 3Di:
DDDDDDDDDDDDDDDDDPVPVVVVVVVVVVPPPDPDQLLNLLVCLLVDPLVVLLCVQPVPLSVQLVVLSVQLVVCVVVVNNPSNNVSSVSSNVSSVVSSVRSVVVVVVVVVVVVVVVVVVVVVVVVVVVVVVVVVVVVVVVVVVVVVVVVVVVVVVVVVVVVVVPDPPPPPPVVQVVLLVLLVVLLVVLLVLLVVLVVLPDDPVVSVVLVVLSVVLNPDPPSVVSNVSSVVSSLLSLLSLLVSCLVDDADDPVNLVVLVVLLVVLVWDWDADQQAIKTFDPDQDLSVLLSLLSSCSNRVHAAKEWEADPVSSVSSLVSVVVSVDDPVRYHYDYHHGTIIGDRRHHD

Sequence (346 aa):
MGATTRGVEGVRPRWRDGALCLLVASAISACGAGPKTEAESALDAVQSAAALRARAEAPDLVALAALAADRARASEATGDAVAAAEYATRARTLVEVAVAATDLAVLERERRRYETDASKTLVDVAAVEATLRAETERVQRDAAAALAGDEASRAFELATADERARFRESSAERRAAFAKATGTLLDRARLMLAAAAAMGAAATEVDALTLRIADARNAKPESTALELADVIVRDVLALLGTLRARAPAATLAERASLEEEARAFGFTLEAKPEGLLVGVARPGTVADKRLGALIAAHPHGAAVLLGPKAERARVRAAAQAAGVESGRMADADGQALGVLFAAYAK

Secondary structure (DSSP, 8-state):
----------------TTSHHHHHHHHHTT---PPPPHHHHHHHHHHSHHHHHHHHH-HHHHHHHHHHHHHHHHHHHTT-HHHHHHHHHHHHHHHHHHHHHHHHHHHHHHHHHHHHHHHHHHHHHHHHHHHHHHHHHHHHHHHHHHHHHHHHHHHHHHHHHHHTT-SSSTTHHHHHHHHHHHHHHHHHHHHHHHHHHHTT--HHHHHHHHHHHHHHHH-SSHHHHHHHHHHHHHHHHHHHHHHHTTSSS--HHHHHHHHHHHHHTT-EEEEETTEEEEE-SS-SHHHHHHHHHHHHH--SS-EEEES-HHHHHHHHHHHHHTT--GGGEEEE--SS-EEEEGGG--

Radius of gyration: 47.4 Å; chains: 1; bounding box: 78×61×134 Å